Protein AF-0000000079854685 (afdb_homodimer)

pLDDT: mean 70.7, std 17.25, range [35.81, 96.31]

Radius of gyration: 20.14 Å; Cα contacts (8 Å, |Δi|>4): 368; chains: 2; bounding box: 46×57×44 Å

Structure (mmCIF, N/CA/C/O backbone):
data_AF-0000000079854685-model_v1
#
loop_
_entity.id
_entity.type
_entity.pdbx_description
1 polymer Permease
#
loop_
_atom_site.group_PDB
_atom_site.id
_atom_site.type_symbol
_atom_site.label_atom_id
_atom_site.label_alt_id
_atom_site.label_comp_id
_atom_site.label_asym_id
_atom_site.label_entity_id
_atom_site.label_seq_id
_atom_site.pdbx_PDB_ins_code
_atom_site.Cartn_x
_atom_site.Cartn_y
_atom_site.Cartn_z
_atom_site.occupancy
_atom_site.B_iso_or_equiv
_atom_site.auth_seq_id
_atom_site.auth_comp_id
_atom_site.auth_asym_id
_atom_site.auth_atom_id
_atom_site.pdbx_PDB_model_num
ATOM 1 N N . MET A 1 1 ? 21.734 -3.209 -13.961 1 38.78 1 MET A N 1
ATOM 2 C CA . MET A 1 1 ? 20.953 -2.279 -13.156 1 38.78 1 MET A CA 1
ATOM 3 C C . MET A 1 1 ? 20.266 -1.242 -14.031 1 38.78 1 MET A C 1
ATOM 5 O O . MET A 1 1 ? 20.875 -0.696 -14.953 1 38.78 1 MET A O 1
ATOM 9 N N . ASP A 1 2 ? 19 -1.202 -13.992 1 41.28 2 ASP A N 1
ATOM 10 C CA . ASP A 1 2 ? 18.234 -0.408 -14.953 1 41.28 2 ASP A CA 1
ATOM 11 C C . ASP A 1 2 ? 18.5 1.084 -14.758 1 41.28 2 ASP A C 1
ATOM 13 O O . ASP A 1 2 ? 18.875 1.516 -13.664 1 41.28 2 ASP A O 1
ATOM 17 N N . ILE A 1 3 ? 18.594 1.743 -15.82 1 43.62 3 ILE A N 1
ATOM 18 C CA . ILE A 1 3 ? 18.875 3.172 -15.93 1 43.62 3 ILE A CA 1
ATOM 19 C C . ILE A 1 3 ? 18.031 3.939 -14.914 1 43.62 3 ILE A C 1
ATOM 21 O O . ILE A 1 3 ? 18.5 4.906 -14.312 1 43.62 3 ILE A O 1
ATOM 25 N N . PHE A 1 4 ? 16.906 3.436 -14.727 1 43.56 4 PHE A N 1
ATOM 26 C CA . PHE A 1 4 ? 15.992 4.082 -13.789 1 43.56 4 PHE A CA 1
ATOM 27 C C . PHE A 1 4 ? 16.5 3.936 -12.359 1 43.56 4 PHE A C 1
ATOM 29 O O . PHE A 1 4 ? 16.469 4.895 -11.578 1 43.56 4 PHE A O 1
ATOM 36 N N . THR A 1 5 ? 16.953 2.793 -11.992 1 46.25 5 THR A N 1
ATOM 37 C CA . THR A 1 5 ? 17.547 2.553 -10.68 1 46.25 5 THR A CA 1
ATOM 38 C C . THR A 1 5 ? 18.812 3.383 -10.5 1 46.25 5 THR A C 1
ATOM 40 O O . THR A 1 5 ? 19.031 3.963 -9.438 1 46.25 5 THR A O 1
ATOM 43 N N . ILE A 1 6 ? 19.5 3.467 -11.477 1 47.91 6 ILE A N 1
ATOM 44 C CA . ILE A 1 6 ? 20.734 4.238 -11.438 1 47.91 6 ILE A CA 1
ATOM 45 C C . ILE A 1 6 ? 20.422 5.719 -11.242 1 47.91 6 ILE A C 1
ATOM 47 O O . ILE A 1 6 ? 21.078 6.41 -10.469 1 47.91 6 ILE A O 1
ATOM 51 N N . ALA A 1 7 ? 19.391 6.156 -11.922 1 49.25 7 ALA A N 1
ATOM 52 C CA . ALA A 1 7 ? 18.969 7.555 -11.82 1 49.25 7 ALA A CA 1
ATOM 53 C C . ALA A 1 7 ? 18.531 7.895 -10.398 1 49.25 7 ALA A C 1
ATOM 55 O O . ALA A 1 7 ? 18.875 8.953 -9.875 1 49.25 7 ALA A O 1
ATOM 56 N N . ILE A 1 8 ? 17.844 7.031 -9.812 1 50.78 8 ILE A N 1
ATOM 57 C CA . ILE A 1 8 ? 17.391 7.234 -8.445 1 50.78 8 ILE A CA 1
ATOM 58 C C . ILE A 1 8 ? 18.594 7.258 -7.5 1 50.78 8 ILE A C 1
ATOM 60 O O . ILE A 1 8 ? 18.672 8.094 -6.594 1 50.78 8 ILE A O 1
ATOM 64 N N . TRP A 1 9 ? 19.5 6.387 -7.781 1 53.41 9 TRP A N 1
ATOM 65 C CA . TRP A 1 9 ? 20.719 6.34 -6.973 1 53.41 9 TRP A CA 1
ATOM 66 C C . TRP A 1 9 ? 21.5 7.641 -7.098 1 53.41 9 TRP A C 1
ATOM 68 O O . TRP A 1 9 ? 21.969 8.188 -6.102 1 53.41 9 TRP A O 1
ATOM 78 N N . VAL A 1 10 ? 21.578 8.102 -8.281 1 55.72 10 VAL A N 1
ATOM 79 C CA . VAL A 1 10 ? 22.328 9.32 -8.547 1 55.72 10 VAL A CA 1
ATOM 80 C C . VAL A 1 10 ? 21.641 10.508 -7.887 1 55.72 10 VAL A C 1
ATOM 82 O O . VAL A 1 10 ? 22.297 11.344 -7.258 1 55.72 10 VAL A O 1
ATOM 85 N N . LEU A 1 11 ? 20.359 10.539 -8.055 1 54.47 11 LEU A N 1
ATOM 86 C CA . LEU A 1 11 ? 19.594 11.633 -7.465 1 54.47 11 LEU A CA 1
ATOM 87 C C . LEU A 1 11 ? 19.672 11.594 -5.941 1 54.47 11 LEU A C 1
ATOM 89 O O . LEU A 1 11 ? 19.859 12.633 -5.305 1 54.47 11 LEU A O 1
ATOM 93 N N . THR A 1 12 ? 19.578 10.43 -5.371 1 57.78 12 THR A N 1
ATOM 94 C CA . THR A 1 12 ? 19.641 10.258 -3.926 1 57.78 12 THR A CA 1
ATOM 95 C C . THR A 1 12 ? 21.031 10.633 -3.406 1 57.78 12 THR A C 1
ATOM 97 O O . THR A 1 12 ? 21.156 11.32 -2.395 1 57.78 12 THR A O 1
ATOM 100 N N . VAL A 1 13 ? 21.953 10.148 -4.137 1 60.25 13 VAL A N 1
ATOM 101 C CA . VAL A 1 13 ? 23.328 10.453 -3.76 1 60.25 13 VAL A CA 1
ATOM 102 C C . VAL A 1 13 ? 23.578 11.953 -3.906 1 60.25 13 VAL A C 1
ATOM 104 O O . VAL A 1 13 ? 24.219 12.562 -3.051 1 60.25 13 VAL A O 1
ATOM 107 N N . GLY A 1 14 ? 23.094 12.539 -4.984 1 59.25 14 GLY A N 1
ATOM 108 C CA . GLY A 1 14 ? 23.234 13.969 -5.188 1 59.25 1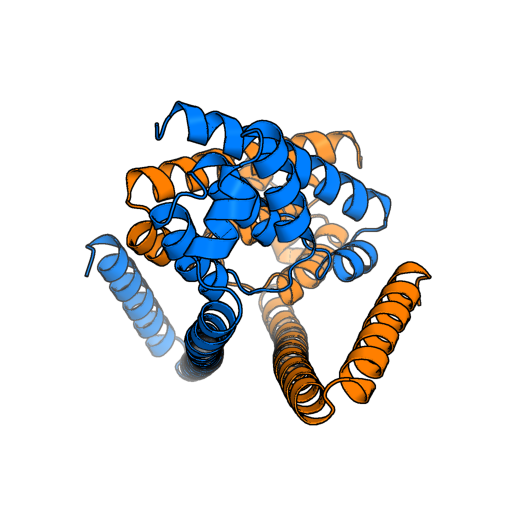4 GLY A CA 1
ATOM 109 C C . GLY A 1 14 ? 22.578 14.797 -4.09 1 59.25 14 GLY A C 1
ATOM 110 O O . GLY A 1 14 ? 23.188 15.742 -3.584 1 59.25 14 GLY A O 1
ATOM 111 N N . LEU A 1 15 ? 21.406 14.445 -3.779 1 60.12 15 LEU A N 1
ATOM 112 C CA . LEU A 1 15 ? 20.672 15.148 -2.729 1 60.12 15 LEU A CA 1
ATOM 113 C C . LEU A 1 15 ? 21.344 14.945 -1.374 1 60.12 15 LEU A C 1
ATOM 115 O O . LEU A 1 15 ? 21.375 15.859 -0.548 1 60.12 15 LEU A O 1
ATOM 119 N N . LEU A 1 16 ? 21.875 13.766 -1.206 1 61.97 16 LEU A N 1
ATOM 120 C CA . LEU A 1 16 ? 22.625 13.461 0.007 1 61.97 16 LEU A CA 1
ATOM 121 C C . LEU A 1 16 ? 23.859 14.336 0.105 1 61.97 16 LEU A C 1
ATOM 123 O O . LEU A 1 16 ? 24.188 14.852 1.179 1 61.97 16 LEU A O 1
ATOM 127 N N . ILE A 1 17 ? 24.531 14.422 -0.965 1 63.12 17 ILE A N 1
ATOM 128 C CA . ILE A 1 17 ? 25.734 15.25 -1 1 63.12 17 ILE A CA 1
ATOM 129 C C . ILE A 1 17 ? 25.359 16.703 -0.74 1 63.12 17 ILE A C 1
ATOM 131 O O . ILE A 1 17 ? 26.047 17.391 0.023 1 63.12 17 ILE A O 1
ATOM 135 N N . PHE A 1 18 ? 24.359 17.156 -1.413 1 60.25 18 PHE A N 1
ATOM 136 C CA . PHE A 1 18 ? 23.906 18.531 -1.23 1 60.25 18 PHE A CA 1
ATOM 137 C C . PHE A 1 18 ? 23.484 18.766 0.213 1 60.25 18 PHE A C 1
ATOM 139 O O . PHE A 1 18 ? 23.781 19.812 0.79 1 60.25 18 PHE A O 1
ATOM 146 N N . SER A 1 19 ? 22.797 17.844 0.741 1 61.84 19 SER A N 1
ATOM 147 C CA . SER A 1 19 ? 22.344 17.938 2.127 1 61.84 19 SER A CA 1
ATOM 148 C C . SER A 1 19 ? 23.531 17.891 3.092 1 61.84 19 SER A C 1
ATOM 150 O O . SER A 1 19 ? 23.531 18.594 4.102 1 61.84 19 SER A O 1
ATOM 152 N N . PHE A 1 20 ? 24.5 17.109 2.74 1 65.12 20 PHE A N 1
ATOM 153 C CA . PHE A 1 20 ? 25.703 16.984 3.549 1 65.12 20 PHE A CA 1
ATOM 154 C C . PHE A 1 20 ? 26.484 18.297 3.566 1 65.12 20 PHE A C 1
ATOM 156 O O . PHE A 1 20 ? 27.062 18.672 4.59 1 65.12 20 PHE A O 1
ATOM 163 N N . ILE A 1 21 ? 26.5 18.953 2.518 1 64.56 21 ILE A N 1
ATOM 164 C CA . ILE A 1 21 ? 27.219 20.219 2.41 1 64.56 21 ILE A CA 1
ATOM 165 C C . ILE A 1 21 ? 26.484 21.312 3.172 1 64.56 21 ILE A C 1
ATOM 167 O O . ILE A 1 21 ? 27.094 22.172 3.803 1 64.56 21 ILE A O 1
ATOM 171 N N . LYS A 1 22 ? 25.203 21.172 3.129 1 64.69 22 LYS A N 1
ATOM 172 C CA . LYS A 1 22 ? 24.438 22.219 3.795 1 64.69 22 LYS A CA 1
ATOM 173 C C . LYS A 1 22 ? 24.344 21.969 5.297 1 64.69 22 LYS A C 1
ATOM 175 O O . LYS A 1 22 ? 24.484 22.891 6.102 1 64.69 22 LYS A O 1
ATOM 180 N N . ASN A 1 23 ? 23.953 20.734 5.645 1 68.44 23 ASN A N 1
ATOM 181 C CA . ASN A 1 23 ? 23.828 20.375 7.051 1 68.44 23 ASN A CA 1
ATOM 182 C C . ASN A 1 23 ? 24.281 18.938 7.305 1 68.44 23 ASN A C 1
ATOM 184 O O . ASN A 1 23 ? 23.516 18 7.086 1 68.44 23 ASN A O 1
ATOM 188 N N . LYS A 1 24 ? 25.516 18.797 7.602 1 66.06 24 LYS A N 1
ATOM 189 C CA . LYS A 1 24 ? 26.156 17.484 7.801 1 66.06 24 LYS A CA 1
ATOM 190 C C . LYS A 1 24 ? 25.422 16.672 8.852 1 66.06 24 LYS A C 1
ATOM 192 O O . LYS A 1 24 ? 25.234 15.461 8.688 1 66.06 24 LYS A O 1
ATOM 197 N N . ARG A 1 25 ? 25.062 17.344 9.859 1 63.81 25 ARG A N 1
ATOM 198 C CA . ARG A 1 25 ? 24.406 16.641 10.961 1 63.81 25 ARG A CA 1
ATOM 199 C C . ARG A 1 25 ? 23.047 16.094 10.539 1 63.81 25 ARG A C 1
ATOM 201 O O . ARG A 1 25 ? 22.719 14.938 10.828 1 63.81 25 ARG A O 1
ATOM 208 N N . LYS A 1 26 ? 22.344 16.922 9.805 1 60.47 26 LYS A N 1
ATOM 209 C CA . LYS A 1 26 ? 21.016 16.5 9.336 1 60.47 26 LYS A CA 1
ATOM 210 C C . LYS A 1 26 ? 21.125 15.375 8.32 1 60.47 26 LYS A C 1
ATOM 212 O O . LYS A 1 26 ? 20.328 14.445 8.328 1 60.47 26 LYS A O 1
ATOM 217 N N . THR A 1 27 ? 22.109 15.414 7.598 1 61.28 27 THR A N 1
ATOM 218 C CA . THR A 1 27 ? 22.344 14.398 6.574 1 61.28 27 THR A CA 1
ATOM 219 C C . THR A 1 27 ? 22.75 13.07 7.211 1 61.28 27 THR A C 1
ATOM 221 O O . THR A 1 27 ? 22.281 12.008 6.789 1 61.28 27 THR A O 1
ATOM 224 N N . LYS A 1 28 ? 23.641 13.148 8.125 1 61.97 28 LYS A N 1
ATOM 225 C CA . LYS A 1 28 ? 24.047 11.938 8.836 1 61.97 28 LYS A CA 1
ATOM 226 C C . LYS A 1 28 ? 22.844 11.258 9.5 1 61.97 28 LYS A C 1
ATOM 228 O O . LYS A 1 28 ? 22.734 10.031 9.469 1 61.97 28 LYS A O 1
ATOM 233 N N . ASP A 1 29 ? 22.016 12.094 10.008 1 57.62 29 ASP A N 1
ATOM 234 C CA . ASP A 1 29 ? 20.812 11.57 10.648 1 57.62 29 ASP A CA 1
ATOM 235 C C . ASP A 1 29 ? 19.875 10.93 9.625 1 57.62 29 ASP A C 1
ATOM 237 O O . ASP A 1 29 ? 19.297 9.875 9.883 1 57.62 29 ASP A O 1
ATOM 241 N N . ALA A 1 30 ? 19.844 11.602 8.484 1 54.47 30 ALA A N 1
ATOM 242 C CA . ALA A 1 30 ? 19.031 11.07 7.395 1 54.47 30 ALA A CA 1
ATOM 243 C C . ALA A 1 30 ? 19.609 9.758 6.879 1 54.47 30 ALA A C 1
ATOM 245 O O . ALA A 1 30 ? 18.859 8.82 6.586 1 54.47 30 ALA A O 1
ATOM 246 N N . LEU A 1 31 ? 20.812 9.68 6.797 1 59.25 31 LEU A N 1
ATOM 247 C CA . LEU A 1 31 ? 21.484 8.469 6.344 1 59.25 31 LEU A CA 1
ATOM 248 C C . LEU A 1 31 ? 21.297 7.34 7.348 1 59.25 31 LEU A C 1
ATOM 250 O O . LEU A 1 31 ? 21.094 6.188 6.961 1 59.25 31 LEU A O 1
ATOM 254 N N . LYS A 1 32 ? 21.469 7.727 8.492 1 55 32 LYS A N 1
ATOM 255 C CA . LYS A 1 32 ? 21.25 6.742 9.547 1 55 32 LYS A CA 1
ATOM 256 C C . LYS A 1 32 ? 19.812 6.211 9.516 1 55 32 LYS A C 1
ATOM 258 O O . LYS A 1 32 ? 19.594 5.008 9.664 1 55 32 LYS A O 1
ATOM 263 N N . ARG A 1 33 ? 18.969 7.164 9.242 1 49.81 33 ARG A N 1
ATOM 264 C CA . ARG A 1 33 ? 17.562 6.762 9.141 1 49.81 33 ARG A CA 1
ATOM 265 C C . ARG A 1 33 ? 17.328 5.879 7.922 1 49.81 33 ARG A C 1
ATOM 267 O O . ARG A 1 33 ? 16.625 4.879 8 1 49.81 33 ARG A O 1
ATOM 274 N N . ALA A 1 34 ? 17.938 6.297 6.875 1 53.41 34 ALA A N 1
ATOM 275 C CA . ALA A 1 34 ? 17.844 5.52 5.641 1 53.41 34 ALA A CA 1
ATOM 276 C C . ALA A 1 34 ? 18.453 4.137 5.816 1 53.41 34 ALA A C 1
ATOM 278 O O . ALA A 1 34 ? 17.922 3.141 5.328 1 53.41 34 ALA A O 1
ATOM 279 N N . PHE A 1 35 ? 19.5 4.137 6.449 1 53.25 35 PHE A N 1
ATOM 280 C CA . PHE A 1 35 ? 20.188 2.873 6.719 1 53.25 35 PHE A CA 1
ATOM 281 C C . PHE A 1 35 ? 19.328 1.981 7.609 1 53.25 35 PHE A C 1
ATOM 283 O O . PHE A 1 35 ? 19.203 0.78 7.359 1 53.25 35 PHE A O 1
ATOM 290 N N . PHE A 1 36 ? 18.781 2.613 8.57 1 49.62 36 PHE A N 1
ATOM 291 C CA . PHE A 1 36 ? 17.938 1.864 9.492 1 49.62 36 PHE A CA 1
ATOM 292 C C . PHE A 1 36 ? 16.688 1.357 8.789 1 49.62 36 PHE A C 1
ATOM 294 O O . PHE A 1 36 ? 16.297 0.202 8.961 1 49.62 36 PHE A O 1
ATOM 301 N N . MET A 1 37 ? 16.172 2.18 7.977 1 47.34 37 MET A N 1
ATOM 302 C CA . MET A 1 37 ? 15.031 1.757 7.176 1 47.34 37 MET A CA 1
ATOM 303 C C . MET A 1 37 ? 15.43 0.668 6.188 1 47.34 37 MET A C 1
ATOM 305 O O . MET A 1 37 ? 14.688 -0.296 5.984 1 47.34 37 MET A O 1
ATOM 309 N N . GLY A 1 38 ? 16.484 0.891 5.59 1 49.34 38 GLY A N 1
ATOM 310 C CA . GLY A 1 38 ? 17.016 -0.091 4.652 1 49.34 38 GLY A CA 1
ATOM 311 C C . GLY A 1 38 ? 17.297 -1.437 5.293 1 49.34 38 GLY A C 1
ATOM 312 O O . GLY A 1 38 ? 16.953 -2.48 4.734 1 49.34 38 GLY A O 1
ATOM 313 N N . ARG A 1 39 ? 17.984 -1.255 6.367 1 49.06 39 ARG A N 1
ATOM 314 C CA . ARG A 1 39 ? 18.297 -2.479 7.098 1 49.06 39 ARG A CA 1
ATOM 315 C C . ARG A 1 39 ? 17.031 -3.225 7.488 1 49.06 39 ARG A C 1
ATOM 317 O O . ARG A 1 39 ? 16.969 -4.453 7.387 1 49.06 39 ARG A O 1
ATOM 324 N N . GLY A 1 40 ? 16.109 -2.439 7.949 1 44.94 40 GLY A N 1
ATOM 325 C CA . GLY A 1 40 ? 14.828 -3.035 8.258 1 44.94 40 GLY A CA 1
ATOM 326 C C . GLY A 1 40 ? 14.164 -3.686 7.062 1 44.94 40 GLY A C 1
ATOM 327 O O . GLY A 1 40 ? 13.656 -4.805 7.16 1 44.94 40 GLY A O 1
ATOM 328 N N . MET A 1 41 ? 14.344 -3.037 6.02 1 46.06 41 MET A N 1
ATOM 329 C CA . MET A 1 41 ? 13.797 -3.574 4.773 1 46.06 41 MET A CA 1
ATOM 330 C C . MET A 1 41 ? 14.57 -4.812 4.332 1 46.06 41 MET A C 1
ATOM 332 O O . MET A 1 41 ? 13.977 -5.797 3.891 1 46.06 41 MET A O 1
ATOM 336 N N . ALA A 1 42 ? 15.836 -4.648 4.422 1 49.91 42 ALA A N 1
ATOM 337 C CA . ALA A 1 42 ? 16.688 -5.781 4.055 1 49.91 42 ALA A CA 1
ATOM 338 C C . ALA A 1 42 ? 16.359 -7.004 4.91 1 49.91 42 ALA A C 1
ATOM 340 O O . ALA A 1 42 ? 16.266 -8.117 4.398 1 49.91 42 ALA A O 1
ATOM 341 N N . LEU A 1 43 ? 16.344 -6.68 6.145 1 47.09 43 LEU A N 1
ATOM 342 C CA . LEU A 1 43 ? 16.031 -7.773 7.055 1 47.09 43 LEU A CA 1
ATOM 343 C C . LEU A 1 43 ? 14.648 -8.352 6.75 1 47.09 43 LEU A C 1
ATOM 345 O O . LEU A 1 43 ? 14.453 -9.562 6.805 1 47.09 43 LEU A O 1
ATOM 349 N N . SER A 1 44 ? 13.844 -7.438 6.414 1 44.16 44 SER A N 1
ATOM 350 C CA . SER A 1 44 ? 12.508 -7.867 6.039 1 44.16 44 SER A CA 1
ATOM 351 C C . SER A 1 44 ? 12.531 -8.703 4.762 1 44.16 44 SER A C 1
ATOM 353 O O . SER A 1 44 ? 11.844 -9.719 4.664 1 44.16 44 SER A O 1
ATOM 355 N N . ILE A 1 45 ? 13.297 -8.25 3.816 1 47.44 45 ILE A N 1
ATOM 356 C CA . ILE A 1 45 ? 13.43 -8.977 2.557 1 47.44 45 ILE A CA 1
ATOM 357 C C . ILE A 1 45 ? 14.008 -10.367 2.818 1 47.44 45 ILE A C 1
ATOM 359 O O . ILE A 1 45 ? 13.516 -11.359 2.277 1 47.44 45 ILE A O 1
ATOM 363 N N . PHE A 1 46 ? 15.008 -10.305 3.621 1 49.88 46 PHE A N 1
ATOM 364 C CA . PHE A 1 46 ? 15.617 -11.578 3.984 1 49.88 46 PHE A CA 1
ATOM 365 C C . PHE A 1 46 ? 14.594 -12.5 4.652 1 49.88 46 PHE A C 1
ATOM 367 O O . PHE A 1 46 ? 14.539 -13.688 4.348 1 49.88 46 PHE A O 1
ATOM 374 N N . ALA A 1 47 ? 13.938 -11.969 5.527 1 46.38 47 ALA A N 1
ATOM 375 C CA . ALA A 1 47 ? 12.898 -12.727 6.219 1 46.38 47 ALA A CA 1
ATOM 376 C C . ALA A 1 47 ? 11.852 -13.242 5.238 1 46.38 47 ALA A C 1
ATOM 378 O O . ALA A 1 47 ? 11.391 -14.375 5.352 1 46.38 47 ALA A O 1
ATOM 379 N N . VAL A 1 48 ? 11.578 -12.414 4.293 1 45.12 48 VAL A N 1
ATOM 380 C CA . VAL A 1 48 ? 10.586 -12.766 3.281 1 45.12 48 VAL A CA 1
ATOM 381 C C . VAL A 1 48 ? 11.086 -13.938 2.447 1 45.12 48 VAL A C 1
ATOM 383 O O . VAL A 1 48 ? 10.344 -14.891 2.184 1 45.12 48 VAL A O 1
ATOM 386 N N . ILE A 1 49 ? 12.289 -13.758 2.1 1 50.59 49 ILE A N 1
ATOM 387 C CA . ILE A 1 49 ? 12.875 -14.828 1.301 1 50.59 49 ILE A CA 1
ATOM 388 C C . ILE A 1 49 ? 12.828 -16.141 2.08 1 50.59 49 ILE A C 1
ATOM 390 O O . ILE A 1 49 ? 12.5 -17.188 1.523 1 50.59 49 ILE A O 1
ATOM 394 N N . PHE A 1 50 ? 13.117 -15.984 3.279 1 52.12 50 PHE A N 1
ATOM 395 C CA . PHE A 1 50 ? 13.109 -17.156 4.137 1 52.12 50 PHE A CA 1
ATOM 396 C C . PHE A 1 50 ? 11.688 -17.672 4.328 1 52.12 50 PHE A C 1
ATOM 398 O O . PHE A 1 50 ? 11.453 -18.891 4.281 1 52.12 50 PHE A O 1
ATOM 405 N N . ALA A 1 51 ? 10.859 -16.859 4.598 1 49.12 51 ALA A N 1
ATOM 406 C CA . ALA A 1 51 ? 9.461 -17.219 4.773 1 49.12 51 ALA A CA 1
ATOM 407 C C . ALA A 1 51 ? 8.898 -17.891 3.516 1 49.12 51 ALA A C 1
ATOM 409 O O . ALA A 1 51 ? 8.219 -18.906 3.598 1 49.12 51 ALA A O 1
ATOM 410 N N . ILE A 1 52 ? 9.18 -17.25 2.428 1 49.47 52 ILE A N 1
ATOM 411 C CA . ILE A 1 52 ? 8.758 -17.828 1.156 1 49.47 52 ILE A CA 1
ATOM 412 C C . ILE A 1 52 ? 9.297 -19.25 1.037 1 49.47 52 ILE A C 1
ATOM 414 O O . ILE A 1 52 ? 8.602 -20.156 0.567 1 49.47 52 ILE A O 1
ATOM 418 N N . GLY A 1 53 ? 10.469 -19.234 1.426 1 47.06 53 GLY A N 1
ATOM 419 C CA . GLY A 1 53 ? 11.07 -20.562 1.423 1 47.06 53 GLY A CA 1
ATOM 420 C C . GLY A 1 53 ? 10.289 -21.578 2.236 1 47.06 53 GLY A C 1
ATOM 421 O O . GLY A 1 53 ? 10.062 -22.703 1.784 1 47.06 53 GLY A O 1
ATOM 422 N N . ILE A 1 54 ? 9.844 -21.203 3.332 1 51.5 54 ILE A N 1
ATOM 423 C CA . ILE A 1 54 ? 9.109 -22.078 4.238 1 51.5 54 ILE A CA 1
ATOM 424 C C . ILE A 1 54 ? 7.723 -22.359 3.662 1 51.5 54 ILE A C 1
ATOM 426 O O . ILE A 1 54 ? 7.254 -23.5 3.689 1 51.5 54 ILE A O 1
ATOM 430 N N . ILE A 1 55 ? 7.059 -21.344 3.299 1 48.94 55 ILE A N 1
ATOM 431 C CA . ILE A 1 55 ? 5.727 -21.516 2.729 1 48.94 55 ILE A CA 1
ATOM 432 C C . ILE A 1 55 ? 5.789 -22.453 1.534 1 48.94 55 ILE A C 1
ATOM 434 O O . ILE A 1 55 ? 4.965 -23.375 1.412 1 48.94 55 ILE A O 1
ATOM 438 N N . LEU A 1 56 ? 6.73 -22.094 0.728 1 48.75 56 LEU A N 1
ATOM 439 C CA . LEU A 1 56 ? 6.891 -22.938 -0.454 1 48.75 56 LEU A CA 1
ATOM 440 C C . LEU A 1 56 ? 7.223 -24.375 -0.06 1 48.75 56 LEU A C 1
ATOM 442 O O . LEU A 1 56 ? 6.902 -25.312 -0.791 1 48.75 56 LEU A O 1
ATOM 446 N N . ALA A 1 57 ? 7.859 -24.422 1.052 1 49.25 57 ALA A N 1
ATOM 447 C CA . ALA A 1 57 ? 8.172 -25.75 1.555 1 49.25 57 ALA A CA 1
ATOM 448 C C . ALA A 1 57 ? 6.902 -26.469 2.014 1 49.25 57 ALA A C 1
ATOM 450 O O . ALA A 1 57 ? 6.793 -27.688 1.875 1 49.25 57 ALA A O 1
ATOM 451 N N . VAL A 1 58 ? 6.035 -25.797 2.627 1 52.06 58 VAL A N 1
ATOM 452 C CA . VAL A 1 58 ? 4.816 -26.391 3.156 1 52.06 58 VAL A CA 1
ATOM 453 C C . VAL A 1 58 ? 3.76 -26.484 2.055 1 52.06 58 VAL A C 1
ATOM 455 O O . VAL A 1 58 ? 3.014 -27.453 1.975 1 52.06 58 VAL A O 1
ATOM 458 N N . LEU A 1 59 ? 3.537 -25.453 1.27 1 50.78 59 LEU A N 1
ATOM 459 C CA . LEU A 1 59 ? 2.584 -25.406 0.166 1 50.78 59 LEU A CA 1
ATOM 460 C C . LEU A 1 59 ? 3.287 -25.078 -1.146 1 50.78 59 LEU A C 1
ATOM 462 O O . LEU A 1 59 ? 3.4 -23.906 -1.518 1 50.78 59 LEU A O 1
ATOM 466 N N . PRO A 1 60 ? 3.811 -26.141 -1.754 1 52.09 60 PRO A N 1
ATOM 467 C CA . PRO A 1 60 ? 4.484 -25.938 -3.039 1 52.09 60 PRO A CA 1
ATOM 468 C C . PRO A 1 60 ? 3.625 -25.172 -4.043 1 52.09 60 PRO A C 1
ATOM 470 O O . PRO A 1 60 ? 2.396 -25.297 -4.035 1 52.09 60 PRO A O 1
ATOM 473 N N . PRO A 1 61 ? 4.18 -24.156 -4.656 1 56.81 61 PRO A N 1
ATOM 474 C CA . PRO A 1 61 ? 3.473 -23.344 -5.656 1 56.81 61 PRO A CA 1
ATOM 475 C C . PRO A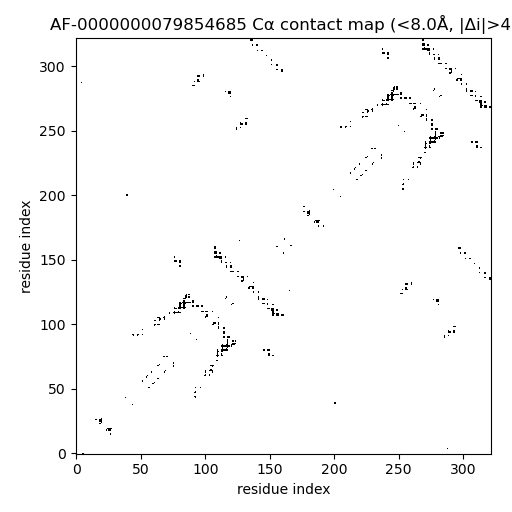 1 61 ? 2.566 -24.188 -6.555 1 56.81 61 PRO A C 1
ATOM 477 O O . PRO A 1 61 ? 1.494 -23.719 -6.957 1 56.81 61 PRO A O 1
ATOM 480 N N . ASP A 1 62 ? 2.99 -25.297 -6.715 1 58.56 62 ASP A N 1
ATOM 481 C CA . ASP A 1 62 ? 2.229 -26.172 -7.59 1 58.56 62 ASP A CA 1
ATOM 482 C C . ASP A 1 62 ? 0.863 -26.5 -6.984 1 58.56 62 ASP A C 1
ATOM 484 O O . ASP A 1 62 ? -0.139 -26.562 -7.703 1 58.56 62 ASP A O 1
ATOM 488 N N . LYS A 1 63 ? 0.908 -26.594 -5.695 1 62.09 63 LYS A N 1
ATOM 489 C CA . LYS A 1 63 ? -0.363 -26.922 -5.055 1 62.09 63 LYS A CA 1
ATOM 490 C C . LYS A 1 63 ? -1.285 -25.719 -5 1 62.09 63 LYS A C 1
ATOM 492 O O . LYS A 1 63 ? -2.498 -25.844 -5.184 1 62.09 63 LYS A O 1
ATOM 497 N N . ILE A 1 64 ? -0.772 -24.641 -4.785 1 63.38 64 ILE A N 1
ATOM 498 C CA . ILE A 1 64 ? -1.548 -23.406 -4.754 1 63.38 64 ILE A CA 1
ATOM 499 C C . ILE A 1 64 ? -2.141 -23.125 -6.133 1 63.38 64 ILE A C 1
ATOM 501 O O . ILE A 1 64 ? -3.326 -22.812 -6.258 1 63.38 64 ILE A O 1
ATOM 505 N N . SER A 1 65 ? -1.29 -23.344 -7.098 1 64.69 65 SER A N 1
ATOM 506 C CA . SER A 1 65 ? -1.728 -23.172 -8.477 1 64.69 65 SER A CA 1
ATOM 507 C C . SER A 1 65 ? -2.852 -24.125 -8.836 1 64.69 65 SER A C 1
ATOM 509 O O . SER A 1 65 ? -3.771 -23.781 -9.57 1 64.69 65 SER A O 1
ATOM 511 N N . GLU A 1 66 ? -2.666 -25.234 -8.258 1 65.69 66 GLU A N 1
ATOM 512 C CA . GLU A 1 66 ? -3.684 -26.234 -8.539 1 65.69 66 GLU A CA 1
ATOM 513 C C . GLU A 1 66 ? -5.031 -25.828 -7.941 1 65.69 66 GLU A C 1
ATOM 515 O O . GLU A 1 66 ? -6.074 -26 -8.578 1 65.69 66 GLU A O 1
ATOM 520 N N . ILE A 1 67 ? -4.93 -25.328 -6.863 1 64.69 67 ILE A N 1
ATOM 521 C CA . ILE A 1 67 ? -6.156 -24.953 -6.172 1 64.69 67 ILE A CA 1
ATOM 522 C C . ILE A 1 67 ? -6.793 -23.75 -6.875 1 64.69 67 ILE A C 1
ATOM 524 O O . ILE A 1 67 ? -8.008 -23.734 -7.109 1 64.69 67 ILE A O 1
ATOM 528 N N . ILE A 1 68 ? -5.953 -22.844 -7.215 1 65.44 68 ILE A N 1
ATOM 529 C CA . ILE A 1 68 ? -6.441 -21.625 -7.844 1 65.44 68 ILE A CA 1
ATOM 530 C C . ILE A 1 68 ? -6.762 -21.891 -9.312 1 65.44 68 ILE A C 1
ATOM 532 O O . ILE A 1 68 ? -7.75 -21.375 -9.836 1 65.44 68 ILE A O 1
ATOM 536 N N . GLY A 1 69 ? -5.832 -22.656 -9.859 1 62 69 GLY A N 1
ATOM 537 C CA . GLY A 1 69 ? -5.98 -22.984 -11.266 1 62 69 GLY A CA 1
ATOM 538 C C . GLY A 1 69 ? -7.266 -23.734 -11.562 1 62 69 GLY A C 1
ATOM 539 O O . GLY A 1 69 ? -7.773 -23.688 -12.688 1 62 69 GLY A O 1
ATOM 540 N N . LYS A 1 70 ? -7.766 -24.375 -10.617 1 68.5 70 LYS A N 1
ATOM 541 C CA . LYS A 1 70 ? -8.961 -25.188 -10.828 1 68.5 70 LYS A CA 1
ATOM 542 C C . LYS A 1 70 ? -10.227 -24.344 -10.68 1 68.5 70 LYS A C 1
ATOM 544 O O . LYS A 1 70 ? -11.32 -24.797 -11.031 1 68.5 70 LYS A O 1
ATOM 549 N N . GLN A 1 71 ? -10.023 -23.188 -10.359 1 74.62 71 GLN A N 1
ATOM 550 C CA . GLN A 1 71 ? -11.195 -22.344 -10.117 1 74.62 71 GLN A CA 1
ATOM 551 C C . GLN A 1 71 ? -11.453 -21.406 -11.289 1 74.62 71 GLN A C 1
ATOM 553 O O . GLN A 1 71 ? -10.586 -21.234 -12.148 1 74.62 71 GLN A O 1
ATOM 558 N N . ASN A 1 72 ? -12.68 -21.016 -11.328 1 85.25 72 ASN A N 1
ATOM 559 C CA . ASN A 1 72 ? -13.016 -19.969 -12.281 1 85.25 72 ASN A CA 1
ATOM 560 C C . ASN A 1 72 ? -12.18 -18.703 -12.055 1 85.25 72 ASN A C 1
ATOM 562 O O . ASN A 1 72 ? -11.891 -18.344 -10.906 1 85.25 72 ASN A O 1
ATOM 566 N N . LEU A 1 73 ? -11.688 -18.203 -13.086 1 85.44 73 LEU A N 1
ATOM 567 C CA . LEU A 1 73 ? -10.789 -17.047 -13.062 1 85.44 73 LEU A CA 1
ATOM 568 C C . LEU A 1 73 ? -11.367 -15.938 -12.195 1 85.44 73 LEU A C 1
ATOM 570 O O . LEU A 1 73 ? -10.633 -15.297 -11.43 1 85.44 73 LEU A O 1
ATOM 574 N N . PHE A 1 74 ? -12.641 -15.805 -12.312 1 88.69 74 PHE A N 1
ATOM 575 C CA . PHE A 1 74 ? -13.289 -14.734 -11.562 1 88.69 74 PHE A CA 1
ATOM 576 C C . PHE A 1 74 ? -13.289 -15.055 -10.07 1 88.69 74 PHE A C 1
ATOM 578 O O . PHE A 1 74 ? -13.023 -14.18 -9.242 1 88.69 74 PHE A O 1
ATOM 585 N N . VAL A 1 75 ? -13.555 -16.25 -9.773 1 89.31 75 VAL A N 1
ATOM 586 C CA . VAL A 1 75 ? -13.57 -16.688 -8.375 1 89.31 75 VAL A CA 1
ATOM 587 C C . VAL A 1 75 ? -12.156 -16.609 -7.797 1 89.31 75 VAL A C 1
ATOM 589 O O . VAL A 1 75 ? -11.969 -16.141 -6.672 1 89.31 75 VAL A O 1
ATOM 592 N N . ALA A 1 76 ? -11.219 -17.047 -8.578 1 87.62 76 ALA A N 1
ATOM 593 C CA . ALA A 1 76 ? -9.82 -17 -8.148 1 87.62 76 ALA A CA 1
ATOM 594 C C . ALA A 1 76 ? -9.367 -15.57 -7.895 1 87.62 76 ALA A C 1
ATOM 596 O O . ALA A 1 76 ? -8.633 -15.305 -6.941 1 87.62 76 ALA A O 1
ATOM 597 N N . THR A 1 77 ? -9.859 -14.656 -8.734 1 92.62 77 THR A N 1
ATOM 598 C CA . THR A 1 77 ? -9.484 -13.25 -8.625 1 92.62 77 THR A CA 1
ATOM 599 C C . THR A 1 77 ? -10.07 -12.633 -7.359 1 92.62 77 THR A C 1
ATOM 601 O O . THR A 1 77 ? -9.367 -11.953 -6.609 1 92.62 77 THR A O 1
ATOM 604 N N . ILE A 1 78 ? -11.289 -12.961 -7.109 1 92 78 ILE A N 1
ATOM 605 C CA . ILE A 1 78 ? -11.953 -12.422 -5.93 1 92 78 ILE A CA 1
ATOM 606 C C . ILE A 1 78 ? -11.336 -13.008 -4.668 1 92 78 ILE A C 1
ATOM 608 O O . ILE A 1 78 ? -11.094 -12.289 -3.693 1 92 78 ILE A O 1
ATOM 612 N N . ALA A 1 79 ? -11.094 -14.242 -4.68 1 88.38 79 ALA A N 1
ATOM 613 C CA . ALA A 1 79 ? -10.453 -14.898 -3.537 1 88.38 79 ALA A CA 1
ATOM 614 C C . ALA A 1 79 ? -9.07 -14.312 -3.27 1 88.38 79 ALA A C 1
ATOM 616 O O . ALA A 1 79 ? -8.727 -14.031 -2.119 1 88.38 79 ALA A O 1
ATOM 617 N N . ALA A 1 80 ? -8.297 -14.133 -4.305 1 88.81 80 ALA A N 1
ATOM 618 C CA . ALA A 1 80 ? -6.961 -13.562 -4.18 1 88.81 80 ALA A CA 1
ATOM 619 C C . ALA A 1 80 ? -7.023 -12.156 -3.592 1 88.81 80 ALA A C 1
ATOM 621 O O . ALA A 1 80 ? -6.199 -11.789 -2.752 1 88.81 80 ALA A O 1
ATOM 622 N N . ALA A 1 81 ? -8.062 -11.445 -4.066 1 91.94 81 ALA A N 1
ATOM 623 C CA . ALA A 1 81 ? -8.25 -10.086 -3.566 1 91.94 81 ALA A CA 1
ATOM 624 C C . ALA A 1 81 ? -8.555 -10.086 -2.072 1 91.94 81 ALA A C 1
ATOM 626 O O . ALA A 1 81 ? -8 -9.273 -1.319 1 91.94 81 ALA A O 1
ATOM 627 N N . VAL A 1 82 ? -9.398 -10.938 -1.642 1 88 82 VAL A N 1
ATOM 628 C CA . VAL A 1 82 ? -9.766 -11.039 -0.234 1 88 82 VAL A CA 1
ATOM 629 C C . VAL A 1 82 ? -8.547 -11.445 0.592 1 88 82 VAL A C 1
ATOM 631 O O . VAL A 1 82 ? -8.289 -10.875 1.651 1 88 82 VAL A O 1
ATOM 634 N N . PHE A 1 83 ? -7.805 -12.328 0.066 1 83.06 83 PHE A N 1
ATOM 635 C CA . PHE A 1 83 ? -6.605 -12.773 0.762 1 83.06 83 PHE A CA 1
ATOM 636 C C . PHE A 1 83 ? -5.582 -11.648 0.862 1 83.06 83 PHE A C 1
ATOM 638 O O . PHE A 1 83 ? -4.926 -11.492 1.893 1 83.06 83 PHE A O 1
ATOM 645 N N . GLY A 1 84 ? -5.422 -10.891 -0.21 1 84.94 84 GLY A N 1
ATOM 646 C CA . GLY A 1 84 ? -4.512 -9.758 -0.19 1 84.94 84 GLY A CA 1
ATOM 647 C C . GLY A 1 84 ? -4.875 -8.719 0.855 1 84.94 84 GLY A C 1
ATOM 648 O O . GLY A 1 84 ? -3.992 -8.125 1.479 1 84.94 84 GLY A O 1
ATOM 649 N N . THR A 1 85 ? -6.168 -8.602 1.086 1 84.06 85 THR A N 1
ATOM 650 C CA . THR A 1 85 ? -6.672 -7.598 2.018 1 84.06 85 THR A CA 1
ATOM 651 C C . THR A 1 85 ? -6.359 -7.996 3.459 1 84.06 85 THR A C 1
ATOM 653 O O . THR A 1 85 ? -6.074 -7.137 4.297 1 84.06 85 THR A O 1
ATOM 656 N N . ILE A 1 86 ? -6.336 -9.227 3.664 1 75.19 86 ILE A N 1
ATOM 657 C CA . ILE A 1 86 ? -6.234 -9.688 5.043 1 75.19 86 ILE A CA 1
ATOM 658 C C . ILE A 1 86 ? -4.785 -10.039 5.363 1 75.19 86 ILE A C 1
ATOM 660 O O . ILE A 1 86 ? -4.402 -10.125 6.535 1 75.19 86 ILE A O 1
ATOM 664 N N . THR A 1 87 ? -4.051 -10.305 4.348 1 66.38 87 THR A N 1
ATOM 665 C CA . THR A 1 87 ? -2.666 -10.719 4.547 1 66.38 87 THR A CA 1
ATOM 666 C C . THR A 1 87 ? -1.794 -9.539 4.945 1 66.38 87 THR A C 1
ATOM 668 O O . THR A 1 87 ? -1.974 -8.43 4.438 1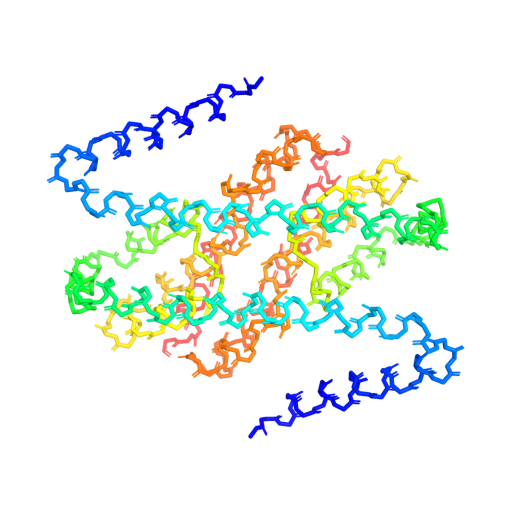 66.38 87 THR A O 1
ATOM 671 N N . LEU A 1 88 ? -0.997 -9.773 5.922 1 58.09 88 LEU A N 1
ATOM 672 C CA . LEU A 1 88 ? -0.095 -8.734 6.406 1 58.09 88 LEU A CA 1
ATOM 673 C C . LEU A 1 88 ? 1.334 -8.992 5.938 1 58.09 88 LEU A C 1
ATOM 675 O O . LEU A 1 88 ? 2.248 -9.109 6.758 1 58.09 88 LEU A O 1
ATOM 679 N N . ILE A 1 89 ? 1.449 -9.258 4.695 1 60.41 89 ILE A N 1
ATOM 680 C CA . ILE A 1 89 ? 2.752 -9.5 4.086 1 60.41 89 ILE A CA 1
ATOM 681 C C . ILE A 1 89 ? 3.273 -8.211 3.453 1 60.41 89 ILE A C 1
ATOM 683 O O . ILE A 1 89 ? 2.545 -7.527 2.73 1 60.41 89 ILE A O 1
ATOM 687 N N . PRO A 1 90 ? 4.438 -7.879 3.77 1 62.5 90 PRO A N 1
ATOM 688 C CA . PRO A 1 90 ? 5 -6.695 3.119 1 62.5 90 PRO A CA 1
ATOM 689 C C . PRO A 1 90 ? 5.137 -6.859 1.607 1 62.5 90 PRO A C 1
ATOM 691 O O . PRO A 1 90 ? 5.398 -7.965 1.125 1 62.5 90 PRO A O 1
ATOM 694 N N . ALA A 1 91 ? 4.91 -5.746 0.978 1 70.38 91 ALA A N 1
ATOM 695 C CA . ALA A 1 91 ? 4.898 -5.762 -0.482 1 70.38 91 ALA A CA 1
ATOM 696 C C . ALA A 1 91 ? 6.207 -6.324 -1.037 1 70.38 91 ALA A C 1
ATOM 698 O O . ALA A 1 91 ? 6.203 -7.051 -2.033 1 70.38 91 ALA A O 1
ATOM 699 N N . PHE A 1 92 ? 7.215 -6.09 -0.379 1 63.19 92 PHE A N 1
ATOM 700 C CA . PHE A 1 92 ? 8.531 -6.504 -0.849 1 63.19 92 PHE A CA 1
ATOM 701 C C . PHE A 1 92 ? 8.664 -8.023 -0.828 1 63.19 92 PHE A C 1
ATOM 703 O O . PHE A 1 92 ? 9.453 -8.594 -1.583 1 63.19 92 PHE A O 1
ATOM 710 N N . ILE A 1 93 ? 7.91 -8.578 0.024 1 63.56 93 ILE A N 1
ATOM 711 C CA . ILE A 1 93 ? 7.891 -10.039 0.1 1 63.56 93 ILE A CA 1
ATOM 712 C C . ILE A 1 93 ? 6.812 -10.586 -0.829 1 63.56 93 ILE A C 1
ATOM 714 O O . ILE A 1 93 ? 7.016 -11.609 -1.486 1 63.56 93 ILE A O 1
ATOM 718 N N . ALA A 1 94 ? 5.746 -9.977 -0.91 1 77.69 94 ALA A N 1
ATOM 719 C CA . ALA A 1 94 ? 4.578 -10.438 -1.656 1 77.69 94 ALA A CA 1
ATOM 720 C C . ALA A 1 94 ? 4.867 -10.484 -3.152 1 77.69 94 ALA A C 1
ATOM 722 O O . ALA A 1 94 ? 4.43 -11.406 -3.846 1 77.69 94 ALA A O 1
ATOM 723 N N . PHE A 1 95 ? 5.664 -9.609 -3.658 1 80.44 95 PHE A N 1
ATOM 724 C CA . PHE A 1 95 ? 5.879 -9.523 -5.098 1 80.44 95 PHE A CA 1
ATOM 725 C C . PHE A 1 95 ? 6.637 -10.75 -5.605 1 80.44 95 PHE A C 1
ATOM 727 O O . PHE A 1 95 ? 6.207 -11.391 -6.566 1 80.44 95 PHE A O 1
ATOM 734 N N . PRO A 1 96 ? 7.719 -11.078 -4.926 1 73.5 96 PRO A N 1
ATOM 735 C CA . PRO A 1 96 ? 8.391 -12.297 -5.383 1 73.5 96 PRO A CA 1
ATOM 736 C C . PRO A 1 96 ? 7.551 -13.555 -5.168 1 73.5 96 PRO A C 1
ATOM 738 O O . PRO A 1 96 ? 7.566 -14.461 -6 1 73.5 96 PRO A O 1
ATOM 741 N N . LEU A 1 97 ? 6.91 -13.617 -4.125 1 74 97 LEU A N 1
ATOM 742 C CA . LEU A 1 97 ? 6.043 -14.75 -3.834 1 74 97 LEU A CA 1
ATOM 743 C C . LEU A 1 97 ? 4.984 -14.914 -4.918 1 74 97 LEU A C 1
ATOM 745 O O . LEU A 1 97 ? 4.801 -16.016 -5.449 1 74 97 LEU A O 1
ATOM 749 N N . ILE A 1 98 ? 4.355 -13.898 -5.254 1 83.38 98 ILE A N 1
ATOM 750 C CA . ILE A 1 98 ? 3.281 -13.945 -6.242 1 83.38 98 ILE A CA 1
ATOM 751 C C . ILE A 1 98 ? 3.873 -14.109 -7.641 1 83.38 98 ILE A C 1
ATOM 753 O O . ILE A 1 98 ? 3.27 -14.758 -8.5 1 83.38 98 ILE A O 1
ATOM 757 N N . GLY A 1 99 ? 5.07 -13.547 -7.812 1 81.69 99 GLY A N 1
ATOM 758 C CA . GLY A 1 99 ? 5.762 -13.797 -9.062 1 81.69 99 GLY A CA 1
ATOM 759 C C . GLY A 1 99 ? 5.98 -15.273 -9.344 1 81.69 99 GLY A C 1
ATOM 760 O O . GLY A 1 99 ? 5.773 -15.734 -10.469 1 81.69 99 GLY A O 1
ATOM 761 N N . THR A 1 100 ? 6.398 -15.891 -8.32 1 73.25 100 THR A N 1
ATOM 762 C CA . THR A 1 100 ? 6.613 -17.328 -8.445 1 73.25 100 THR A CA 1
ATOM 763 C C . THR A 1 100 ? 5.297 -18.047 -8.688 1 73.25 100 THR A C 1
ATOM 765 O O . THR A 1 100 ? 5.234 -18.969 -9.508 1 73.25 100 THR A O 1
ATOM 768 N N . LEU A 1 101 ? 4.238 -17.656 -8.094 1 75.75 101 LEU A N 1
ATOM 769 C CA . LEU A 1 101 ? 2.93 -18.281 -8.25 1 75.75 101 LEU A CA 1
ATOM 770 C C . LEU A 1 101 ? 2.359 -18.016 -9.641 1 75.75 101 LEU A C 1
ATOM 772 O O . LEU A 1 101 ? 1.732 -18.891 -10.242 1 75.75 101 LEU A O 1
ATOM 776 N N . ALA A 1 102 ? 2.566 -16.844 -10.094 1 81.44 102 ALA A N 1
ATOM 777 C CA . ALA A 1 102 ? 2.121 -16.5 -11.438 1 81.44 102 ALA A CA 1
ATOM 778 C C . ALA A 1 102 ? 2.803 -17.375 -12.492 1 81.44 102 ALA A C 1
ATOM 780 O O . ALA A 1 102 ? 2.168 -17.797 -13.453 1 81.44 102 ALA A O 1
ATOM 781 N N . GLY A 1 103 ? 4.012 -17.578 -12.195 1 77.31 103 GLY A N 1
ATOM 782 C CA . GLY A 1 103 ? 4.754 -18.453 -13.086 1 77.31 103 GLY A CA 1
ATOM 783 C C . GLY A 1 103 ? 4.309 -19.891 -13 1 77.31 103 GLY A C 1
ATOM 784 O O . GLY A 1 103 ? 4.461 -20.656 -13.961 1 77.31 103 GLY A O 1
ATOM 785 N N . ALA A 1 104 ? 3.725 -20.219 -11.922 1 72.88 104 ALA A N 1
ATOM 786 C CA . ALA A 1 104 ? 3.303 -21.594 -11.695 1 72.88 104 ALA A CA 1
ATOM 787 C C . ALA A 1 104 ? 1.864 -21.812 -12.156 1 72.88 104 ALA A C 1
ATOM 789 O O . ALA A 1 104 ? 1.303 -22.891 -11.977 1 72.88 104 ALA A O 1
ATOM 790 N N . GLY A 1 105 ? 1.174 -20.734 -12.594 1 75.56 105 GLY A N 1
ATOM 791 C CA . GLY A 1 105 ? -0.126 -20.969 -13.203 1 75.56 105 GLY A CA 1
ATOM 792 C C . GLY A 1 105 ? -1.238 -20.156 -12.57 1 75.56 105 GLY A C 1
ATOM 793 O O . GLY A 1 105 ? -2.391 -20.219 -13.008 1 75.56 105 GLY A O 1
ATOM 794 N N . VAL A 1 106 ? -1.089 -19.484 -11.453 1 75.75 106 VAL A N 1
ATOM 795 C CA . VAL A 1 106 ? -2.121 -18.703 -10.789 1 75.75 106 VAL A CA 1
ATOM 796 C C . VAL A 1 106 ? -2.678 -17.656 -11.75 1 75.75 106 VAL A C 1
ATOM 798 O O . VAL A 1 106 ? -3.863 -17.328 -11.688 1 75.75 106 VAL A O 1
ATOM 801 N N . GLY A 1 107 ? -2.045 -17.25 -12.766 1 83.75 107 GLY A N 1
ATOM 802 C CA . GLY A 1 107 ? -2.479 -16.266 -13.75 1 83.75 107 GLY A CA 1
ATOM 803 C C . GLY A 1 107 ? -2.236 -14.836 -13.305 1 83.75 107 GLY A C 1
ATOM 804 O O . GLY A 1 107 ? -2.076 -14.562 -12.117 1 83.75 107 GLY A O 1
ATOM 805 N N . ILE A 1 108 ? -2.395 -13.938 -14.172 1 89 108 ILE A N 1
ATOM 806 C CA . ILE A 1 108 ? -2.055 -12.531 -13.969 1 89 108 ILE A CA 1
ATOM 807 C C . ILE A 1 108 ? -3.17 -11.836 -13.195 1 89 108 ILE A C 1
ATOM 809 O O . ILE A 1 108 ? -2.904 -11.062 -12.273 1 89 108 ILE A O 1
ATOM 813 N N . MET A 1 109 ? -4.387 -12.172 -13.516 1 93.12 109 MET A N 1
ATOM 814 C CA . MET A 1 109 ? -5.523 -11.461 -12.938 1 93.12 109 MET A CA 1
ATOM 815 C C . MET A 1 109 ? -5.586 -11.672 -11.43 1 93.12 109 MET A C 1
ATOM 817 O O . MET A 1 109 ? -5.594 -10.711 -10.656 1 93.12 109 MET A O 1
ATOM 821 N N . PRO A 1 110 ? -5.547 -12.945 -10.984 1 92.12 110 PRO A N 1
ATOM 822 C CA . PRO A 1 110 ? -5.535 -13.148 -9.531 1 92.12 110 PRO A CA 1
ATOM 823 C C . PRO A 1 110 ? -4.281 -12.578 -8.867 1 92.12 110 PRO A C 1
ATOM 825 O O . PRO A 1 110 ? -4.344 -12.094 -7.734 1 92.12 110 PRO A O 1
ATOM 828 N N . SER A 1 111 ? -3.145 -12.594 -9.523 1 91.81 111 SER A N 1
ATOM 829 C CA . SER A 1 111 ? -1.896 -12.055 -8.992 1 91.81 111 SER A CA 1
ATOM 830 C C . SER A 1 111 ? -1.999 -10.555 -8.758 1 91.81 111 SER A C 1
ATOM 832 O O . SER A 1 111 ? -1.63 -10.062 -7.688 1 91.81 111 SER A O 1
ATOM 834 N N . VAL A 1 112 ? -2.59 -9.891 -9.719 1 93.69 112 VAL A N 1
ATOM 835 C CA . VAL A 1 112 ? -2.752 -8.445 -9.633 1 93.69 112 VAL A CA 1
ATOM 836 C C . VAL A 1 112 ? -3.752 -8.109 -8.523 1 93.69 112 VAL A C 1
ATOM 838 O O . VAL A 1 112 ? -3.537 -7.172 -7.754 1 93.69 112 VAL A O 1
ATOM 841 N N . ALA A 1 113 ? -4.801 -8.867 -8.477 1 93.88 113 ALA A N 1
ATOM 842 C CA . ALA A 1 113 ? -5.809 -8.641 -7.445 1 93.88 113 ALA A CA 1
ATOM 843 C C . ALA A 1 113 ? -5.211 -8.773 -6.047 1 93.88 113 ALA A C 1
ATOM 845 O O . ALA A 1 113 ? -5.453 -7.934 -5.176 1 93.88 113 ALA A O 1
ATOM 846 N N . PHE A 1 114 ? -4.449 -9.742 -5.879 1 89.75 114 PHE A N 1
ATOM 847 C CA . PHE A 1 114 ? -3.799 -9.977 -4.594 1 89.75 114 PHE A CA 1
ATOM 848 C C . PHE A 1 114 ? -2.844 -8.844 -4.254 1 89.75 114 PHE A C 1
ATOM 850 O O . PHE A 1 114 ? -2.93 -8.258 -3.172 1 89.75 114 PHE A O 1
ATOM 857 N N . LEU A 1 115 ? -2.02 -8.531 -5.133 1 91.06 115 LEU A N 1
ATOM 858 C CA . LEU A 1 115 ? -0.971 -7.547 -4.891 1 91.06 115 LEU A CA 1
ATOM 859 C C . LEU A 1 115 ? -1.565 -6.16 -4.672 1 91.06 115 LEU A C 1
ATOM 861 O O . LEU A 1 115 ? -1.111 -5.414 -3.801 1 91.06 115 LEU A O 1
ATOM 865 N N . THR A 1 116 ? -2.547 -5.852 -5.465 1 91.88 116 THR A N 1
ATOM 866 C CA . THR A 1 116 ? -3.148 -4.523 -5.395 1 91.88 116 THR A CA 1
ATOM 867 C C . THR A 1 116 ? -3.939 -4.359 -4.098 1 91.88 116 THR A C 1
ATOM 869 O O . THR A 1 116 ? -3.844 -3.326 -3.434 1 91.88 116 THR A O 1
ATOM 872 N N . THR A 1 117 ? -4.688 -5.367 -3.721 1 91.31 117 THR A N 1
ATOM 873 C CA . THR A 1 117 ? -5.434 -5.266 -2.471 1 91.31 117 THR A CA 1
ATOM 874 C C . THR A 1 117 ? -4.488 -5.312 -1.272 1 91.31 117 THR A C 1
ATOM 876 O O . THR A 1 117 ? -4.73 -4.652 -0.26 1 91.31 117 THR A O 1
ATOM 879 N N . LEU A 1 118 ? -3.48 -6.047 -1.418 1 84.12 118 LEU A N 1
ATOM 880 C CA . LEU A 1 118 ? -2.473 -6.113 -0.366 1 84.12 118 LEU A CA 1
ATOM 881 C C . LEU A 1 118 ? -1.882 -4.734 -0.09 1 84.12 118 LEU A C 1
ATOM 883 O O . LEU A 1 118 ? -1.631 -4.383 1.064 1 84.12 118 LEU A O 1
ATOM 887 N N . THR A 1 119 ? -1.744 -3.979 -1.137 1 83.06 119 THR A N 1
ATOM 888 C CA . THR A 1 119 ? -1.088 -2.684 -1.002 1 83.06 119 THR A CA 1
ATOM 889 C C . THR A 1 119 ? -2.107 -1.591 -0.693 1 83.06 119 THR A C 1
ATOM 891 O O . THR A 1 119 ? -1.802 -0.632 0.019 1 83.06 119 THR A O 1
ATOM 894 N N . MET A 1 120 ? -3.262 -1.719 -1.159 1 83 120 MET A N 1
ATOM 895 C CA . MET A 1 120 ? -4.238 -0.632 -1.114 1 83 120 MET A CA 1
ATOM 896 C C . MET A 1 120 ? -5.137 -0.759 0.111 1 83 120 MET A C 1
ATOM 898 O O . MET A 1 120 ? -5.555 0.247 0.687 1 83 120 MET A O 1
ATOM 902 N N . VAL A 1 121 ? -5.496 -2 0.323 1 75.44 121 VAL A N 1
ATOM 903 C CA . VAL A 1 121 ? -6.512 -2.285 1.331 1 75.44 121 VAL A CA 1
ATOM 904 C C . VAL A 1 121 ? -5.867 -2.973 2.533 1 75.44 121 VAL A C 1
ATOM 906 O O . VAL A 1 121 ? -5.18 -3.986 2.383 1 75.44 121 VAL A O 1
ATOM 909 N N . GLY A 1 122 ? -5.797 -2.223 3.635 1 68.81 122 GLY A N 1
ATOM 910 C CA . GLY A 1 122 ? -5.094 -2.883 4.723 1 68.81 122 GLY A CA 1
ATOM 911 C C . GLY A 1 122 ? -5.906 -2.959 6 1 68.81 122 GLY A C 1
ATOM 912 O O . GLY A 1 122 ? -6.285 -1.931 6.562 1 68.81 122 GLY A O 1
ATOM 913 N N . VAL A 1 123 ? -6.148 -4.215 6.266 1 66.56 123 VAL A N 1
ATOM 914 C CA . VAL A 1 123 ? -6.766 -4.453 7.562 1 66.56 123 VAL A CA 1
ATOM 915 C C . VAL A 1 123 ? -5.848 -3.943 8.672 1 66.56 123 VAL A C 1
ATOM 917 O O . VAL A 1 123 ? -6.32 -3.49 9.719 1 66.56 123 VAL A O 1
ATOM 920 N N . ALA A 1 124 ? -4.605 -3.932 8.336 1 64.56 124 ALA A N 1
ATOM 921 C CA . ALA A 1 124 ? -3.611 -3.502 9.312 1 64.56 124 ALA A CA 1
ATOM 922 C C . ALA A 1 124 ? -3.658 -1.99 9.516 1 64.56 124 ALA A C 1
ATOM 924 O O . ALA A 1 124 ? -3.428 -1.498 10.625 1 64.56 124 ALA A O 1
ATOM 925 N N . THR A 1 125 ? -3.979 -1.292 8.477 1 71.69 125 THR A N 1
ATOM 926 C CA . THR A 1 125 ? -3.955 0.164 8.562 1 71.69 125 THR A CA 1
ATOM 927 C C . THR A 1 125 ? -5.34 0.71 8.891 1 71.69 125 THR A C 1
ATOM 929 O O . THR A 1 125 ? -5.48 1.875 9.266 1 71.69 125 THR A O 1
ATOM 932 N N . PHE A 1 126 ? -6.32 -0.186 8.836 1 79.25 126 PHE A N 1
ATOM 933 C CA . PHE A 1 126 ? -7.703 0.238 9.023 1 79.25 126 PHE A CA 1
ATOM 934 C C . PHE A 1 126 ? -7.891 0.903 10.375 1 79.25 126 PHE A C 1
ATOM 936 O O . PHE A 1 126 ? -8.469 1.988 10.469 1 79.25 126 PHE A O 1
ATOM 943 N N . PRO A 1 127 ? -7.41 0.297 11.445 1 68.62 127 PRO A N 1
ATOM 944 C CA . PRO A 1 127 ? -7.586 0.945 12.742 1 68.62 127 PRO A CA 1
ATOM 945 C C . PRO A 1 127 ? -6.934 2.324 12.812 1 68.62 127 PRO A C 1
ATOM 947 O O . PRO A 1 127 ? -7.48 3.24 13.438 1 68.62 127 PRO A O 1
ATOM 950 N N . LEU A 1 128 ? -5.863 2.445 12.227 1 70.44 128 LEU A N 1
ATOM 951 C CA . LEU A 1 128 ? -5.168 3.729 12.203 1 70.44 128 LEU A CA 1
ATOM 952 C C . LEU A 1 128 ? -5.949 4.754 11.391 1 70.44 128 LEU A C 1
ATOM 954 O O . LEU A 1 128 ? -6.055 5.918 11.789 1 70.44 128 LEU A O 1
ATOM 958 N N . GLU A 1 129 ? -6.438 4.312 10.289 1 82.06 129 GLU A N 1
ATOM 959 C CA . GLU A 1 129 ? -7.262 5.18 9.461 1 82.06 129 GLU A CA 1
ATOM 960 C C . GLU A 1 129 ? -8.508 5.652 10.211 1 82.06 129 GLU A C 1
ATOM 962 O O . GLU A 1 129 ? -8.875 6.824 10.133 1 82.06 129 GLU A O 1
ATOM 967 N N . LYS A 1 130 ? -9.047 4.688 10.859 1 81.75 130 LYS A N 1
ATOM 968 C CA . LYS A 1 130 ? -10.25 5.004 11.633 1 81.75 130 LYS A CA 1
ATOM 969 C C . LYS A 1 130 ? -9.938 6.012 12.734 1 81.75 130 LYS A C 1
ATOM 971 O O . LYS A 1 130 ? -10.711 6.953 12.953 1 81.75 130 LYS A O 1
ATOM 976 N N . LYS A 1 131 ? -8.891 5.828 13.328 1 75.81 131 LYS A N 1
ATOM 977 C CA . LYS A 1 131 ? -8.508 6.688 14.438 1 75.81 131 LYS A CA 1
ATOM 978 C C . LYS A 1 131 ? -8.195 8.102 13.961 1 75.81 131 LYS A C 1
ATOM 980 O O . LYS A 1 131 ? -8.617 9.078 14.578 1 75.81 131 LYS A O 1
ATOM 985 N N . GLU A 1 132 ? -7.559 8.227 12.836 1 76 132 GLU A N 1
ATOM 986 C CA . GLU A 1 132 ? -7.07 9.523 12.383 1 76 132 GLU A CA 1
ATOM 987 C C . GLU A 1 132 ? -8.125 10.266 11.57 1 76 132 GLU A C 1
ATOM 989 O O . GLU A 1 132 ? -8.188 11.5 11.594 1 76 132 GLU A O 1
ATOM 994 N N . PHE A 1 133 ? -9.047 9.516 10.883 1 86.75 133 PHE A N 1
ATOM 995 C CA . PHE A 1 133 ? -9.922 10.172 9.922 1 86.75 133 PHE A CA 1
ATOM 996 C C . PHE A 1 133 ? -11.383 9.828 10.188 1 86.75 133 PHE A C 1
ATOM 998 O O . PHE A 1 133 ? -12.289 10.438 9.617 1 86.75 133 PHE A O 1
ATOM 1005 N N . GLY A 1 134 ? -11.586 8.844 11.031 1 84.25 134 GLY A N 1
ATOM 1006 C CA . GLY A 1 134 ? -12.953 8.438 11.32 1 84.25 134 GLY A CA 1
ATOM 1007 C C . GLY A 1 134 ? -13.367 7.176 10.602 1 84.25 134 GLY A C 1
ATOM 1008 O O . GLY A 1 134 ? -12.711 6.762 9.633 1 84.25 134 GLY A O 1
ATOM 1009 N N . THR A 1 135 ? -14.453 6.566 10.992 1 87.69 135 THR A N 1
ATOM 1010 C CA . THR A 1 135 ? -14.938 5.289 10.477 1 87.69 135 THR A CA 1
ATOM 1011 C C . THR A 1 135 ? -15.461 5.445 9.055 1 87.69 135 THR A C 1
ATOM 1013 O O . THR A 1 135 ? -15.234 4.578 8.203 1 87.69 135 THR A O 1
ATOM 1016 N N . LYS A 1 136 ? -16.141 6.508 8.812 1 92.19 136 LYS A N 1
ATOM 1017 C CA . LYS A 1 136 ? -16.703 6.73 7.48 1 92.19 136 LYS A CA 1
ATOM 1018 C C . LYS A 1 136 ? -15.594 6.824 6.438 1 92.19 136 LYS A C 1
ATOM 1020 O O . LYS A 1 136 ? -15.695 6.238 5.355 1 92.19 136 LYS A O 1
ATOM 1025 N N . PHE A 1 137 ? -14.539 7.543 6.805 1 91.75 137 PHE A N 1
ATOM 1026 C CA . PHE A 1 137 ? -13.383 7.68 5.926 1 91.75 137 PHE A CA 1
ATOM 1027 C C . PHE A 1 137 ? -12.734 6.324 5.668 1 91.75 137 PHE A C 1
ATOM 1029 O O . PHE A 1 137 ? -12.516 5.945 4.516 1 91.75 137 PHE A O 1
ATOM 1036 N N . ALA A 1 138 ? -12.469 5.645 6.73 1 89.25 138 ALA A N 1
ATOM 1037 C CA . ALA A 1 138 ? -11.742 4.379 6.652 1 89.25 138 ALA A CA 1
ATOM 1038 C C . ALA A 1 138 ? -12.523 3.354 5.832 1 89.25 138 ALA A C 1
ATOM 1040 O O . ALA A 1 138 ? -11.953 2.688 4.961 1 89.25 138 ALA A O 1
ATOM 1041 N N . VAL A 1 139 ? -13.797 3.244 6.062 1 91.69 139 VAL A N 1
ATOM 1042 C CA . VAL A 1 139 ? -14.633 2.266 5.371 1 91.69 139 VAL A CA 1
ATOM 1043 C C . VAL A 1 139 ? -14.75 2.639 3.895 1 91.69 139 VAL A C 1
ATOM 1045 O O . VAL A 1 139 ? -14.602 1.783 3.02 1 91.69 139 VAL A O 1
ATOM 1048 N N . THR A 1 140 ? -15.031 3.883 3.604 1 94 140 THR A N 1
ATOM 1049 C CA . THR A 1 140 ? -15.227 4.324 2.227 1 94 140 THR A CA 1
ATOM 1050 C C . THR A 1 140 ? -13.953 4.117 1.407 1 94 140 THR A C 1
ATOM 1052 O O . THR A 1 140 ? -14.008 3.596 0.292 1 94 140 THR A O 1
ATOM 1055 N N . ARG A 1 141 ? -12.844 4.531 1.977 1 92.94 141 ARG A N 1
ATOM 1056 C CA . ARG A 1 141 ? -11.586 4.398 1.249 1 92.94 141 ARG A CA 1
ATOM 1057 C C . ARG A 1 141 ? -11.266 2.936 0.971 1 92.94 141 ARG A C 1
ATOM 1059 O O . ARG A 1 141 ? -10.859 2.584 -0.138 1 92.94 141 ARG A O 1
ATOM 1066 N N . ASN A 1 142 ? -11.438 2.119 1.956 1 91.62 142 ASN A N 1
ATOM 1067 C CA . ASN A 1 142 ? -11.102 0.709 1.798 1 91.62 142 ASN A CA 1
ATOM 1068 C C . ASN A 1 142 ? -12.055 0.004 0.838 1 91.62 142 ASN A C 1
ATOM 1070 O O . ASN A 1 142 ? -11.633 -0.854 0.059 1 91.62 142 ASN A O 1
ATOM 1074 N N . VAL A 1 143 ? -13.305 0.317 0.892 1 94.19 143 VAL A N 1
ATOM 1075 C CA . VAL A 1 143 ? -14.281 -0.272 -0.018 1 94.19 143 VAL A CA 1
ATOM 1076 C C . VAL A 1 143 ? -13.984 0.158 -1.451 1 94.19 143 VAL A C 1
ATOM 1078 O O . VAL A 1 143 ? -13.961 -0.672 -2.363 1 94.19 143 VAL A O 1
ATOM 1081 N N . LEU A 1 144 ? -13.766 1.422 -1.679 1 94.81 144 LEU A N 1
ATOM 1082 C CA . LEU A 1 144 ? -13.422 1.924 -3.006 1 94.81 144 LEU A CA 1
ATOM 1083 C C . LEU A 1 144 ? -12.125 1.306 -3.502 1 94.81 144 LEU A C 1
ATOM 1085 O O . LEU A 1 144 ? -12.016 0.919 -4.668 1 94.81 144 LEU A O 1
ATOM 1089 N N . SER A 1 145 ? -11.156 1.243 -2.596 1 93.5 145 SER A N 1
ATOM 1090 C CA . SER A 1 145 ? -9.867 0.662 -2.955 1 93.5 145 SER A CA 1
ATOM 1091 C C . SER A 1 145 ? -10.016 -0.792 -3.389 1 93.5 145 SER A C 1
ATOM 1093 O O . SER A 1 145 ? -9.383 -1.225 -4.355 1 93.5 145 SER A O 1
ATOM 1095 N N . PHE A 1 146 ? -10.836 -1.562 -2.633 1 94.06 146 PHE A N 1
ATOM 1096 C CA . PHE A 1 146 ? -11.078 -2.961 -2.969 1 94.06 146 PHE A CA 1
ATOM 1097 C C . PHE A 1 146 ? -11.734 -3.084 -4.336 1 94.06 146 PHE A C 1
ATOM 1099 O O . PHE A 1 146 ? -11.32 -3.904 -5.16 1 94.06 146 PHE A O 1
ATOM 1106 N N . LEU A 1 147 ? -12.727 -2.305 -4.586 1 95.19 147 LEU A N 1
ATOM 1107 C CA . LEU A 1 147 ? -13.445 -2.328 -5.855 1 95.19 147 LEU A CA 1
ATOM 1108 C C . LEU A 1 147 ? -12.516 -1.981 -7.012 1 95.19 147 LEU A C 1
ATOM 1110 O O . LEU A 1 147 ? -12.508 -2.668 -8.039 1 95.19 147 LEU A O 1
ATOM 1114 N N . PHE A 1 148 ? -11.734 -0.986 -6.844 1 95.12 148 PHE A N 1
ATOM 1115 C CA . PHE A 1 148 ? -10.875 -0.545 -7.938 1 95.12 148 PHE A CA 1
ATOM 1116 C C . PHE A 1 148 ? -9.695 -1.497 -8.117 1 95.12 148 PHE A C 1
ATOM 1118 O O . PHE A 1 148 ? -9.141 -1.608 -9.211 1 95.12 148 PHE A O 1
ATOM 1125 N N . ALA A 1 149 ? -9.32 -2.174 -7.004 1 94.88 149 ALA A N 1
ATOM 1126 C CA . ALA A 1 149 ? -8.312 -3.223 -7.148 1 94.88 149 ALA A CA 1
ATOM 1127 C C . ALA A 1 149 ? -8.797 -4.32 -8.094 1 94.88 149 ALA A C 1
ATOM 1129 O O . ALA A 1 149 ? -8.031 -4.82 -8.914 1 94.88 149 ALA A O 1
ATOM 1130 N N . ILE A 1 150 ? -10.062 -4.664 -7.961 1 95 150 ILE A N 1
ATOM 1131 C CA . ILE A 1 150 ? -10.648 -5.676 -8.836 1 95 150 ILE A CA 1
ATOM 1132 C C . ILE A 1 150 ? -10.688 -5.156 -10.273 1 95 150 ILE A C 1
ATOM 1134 O O . ILE A 1 150 ? -10.375 -5.891 -11.211 1 95 150 ILE A O 1
ATOM 1138 N N . VAL A 1 151 ? -11.031 -3.924 -10.469 1 96.25 151 VAL A N 1
ATOM 1139 C CA . VAL A 1 151 ? -11.086 -3.318 -11.797 1 96.25 151 VAL A CA 1
ATOM 1140 C C . VAL A 1 151 ? -9.703 -3.334 -12.43 1 96.25 151 VAL A C 1
ATOM 1142 O O . VAL A 1 151 ? -9.555 -3.689 -13.602 1 96.25 151 VAL A O 1
ATOM 1145 N N . ILE A 1 152 ? -8.727 -2.967 -11.688 1 95 152 ILE A N 1
ATOM 1146 C CA . ILE A 1 152 ? -7.359 -2.963 -12.18 1 95 152 ILE A CA 1
ATOM 1147 C C . ILE A 1 152 ? -6.949 -4.379 -12.586 1 95 152 ILE A C 1
ATOM 1149 O O . ILE A 1 152 ? -6.332 -4.578 -13.633 1 95 152 ILE A O 1
ATOM 1153 N N . ALA A 1 153 ? -7.301 -5.352 -11.695 1 95.31 153 ALA A N 1
ATOM 1154 C CA . ALA A 1 153 ? -6.977 -6.746 -11.992 1 95.31 153 ALA A CA 1
ATOM 1155 C C . ALA A 1 153 ? -7.613 -7.195 -13.305 1 95.31 153 ALA A C 1
ATOM 1157 O O . ALA A 1 153 ? -6.965 -7.852 -14.125 1 95.31 153 ALA A O 1
ATOM 1158 N N . ILE A 1 154 ? -8.852 -6.859 -13.578 1 95 154 ILE A N 1
ATOM 1159 C CA . ILE A 1 154 ? -9.57 -7.238 -14.789 1 95 154 ILE A CA 1
ATOM 1160 C C . ILE A 1 154 ? -8.938 -6.559 -16 1 95 154 ILE A C 1
ATOM 1162 O O . ILE A 1 154 ? -8.688 -7.199 -17.016 1 95 154 ILE A O 1
ATOM 1166 N N . ILE A 1 155 ? -8.648 -5.289 -15.898 1 95.5 155 ILE A N 1
ATOM 1167 C CA . ILE A 1 155 ? -8.047 -4.531 -16.984 1 95.5 155 ILE A CA 1
ATOM 1168 C C . ILE A 1 155 ? -6.688 -5.133 -17.344 1 95.5 155 ILE A C 1
ATOM 1170 O O . ILE A 1 155 ? -6.387 -5.348 -18.516 1 95.5 155 ILE A O 1
ATOM 1174 N N . MET A 1 156 ? -5.98 -5.43 -16.344 1 94 156 MET A N 1
ATOM 1175 C CA . MET A 1 156 ? -4.641 -5.965 -16.562 1 94 156 MET A CA 1
ATOM 1176 C C . MET A 1 156 ? -4.711 -7.391 -17.109 1 94 156 MET A C 1
ATOM 1178 O O . MET A 1 156 ? -3.84 -7.812 -17.875 1 94 156 MET A O 1
ATOM 1182 N N . GLY A 1 157 ? -5.656 -8.156 -16.641 1 90.88 157 GLY A N 1
ATOM 1183 C CA . GLY A 1 157 ? -5.875 -9.477 -17.203 1 90.88 157 GLY A CA 1
ATOM 1184 C C . GLY A 1 157 ? -6.125 -9.453 -18.703 1 90.88 157 GLY A C 1
ATOM 1185 O O . GLY A 1 157 ? -5.672 -10.336 -19.422 1 90.88 157 GLY A O 1
ATOM 1186 N N . VAL A 1 158 ? -6.754 -8.367 -19.172 1 89.44 158 VAL A N 1
ATOM 1187 C CA . VAL A 1 158 ? -7.086 -8.227 -20.578 1 89.44 158 VAL A CA 1
ATOM 1188 C C . VAL A 1 158 ? -5.875 -7.695 -21.344 1 89.44 158 VAL A C 1
ATOM 1190 O O . VAL A 1 158 ? -5.59 -8.141 -22.469 1 89.44 158 VAL A O 1
ATOM 1193 N N . ILE A 1 159 ? -5.113 -6.766 -20.688 1 89.25 159 ILE A N 1
ATOM 1194 C CA . ILE A 1 159 ? -4.004 -6.094 -21.359 1 89.25 159 ILE A CA 1
ATOM 1195 C C . ILE A 1 159 ? -2.795 -7.027 -21.406 1 89.25 159 ILE A C 1
ATOM 1197 O O . ILE A 1 159 ? -2.074 -7.062 -22.406 1 89.25 159 ILE A O 1
ATOM 1201 N N . LEU A 1 160 ? -2.508 -7.66 -20.297 1 83 160 LEU A N 1
ATOM 1202 C CA . LEU A 1 160 ? -1.29 -8.453 -20.188 1 83 160 LEU A CA 1
ATOM 1203 C C . LEU A 1 160 ? -1.552 -9.906 -20.578 1 83 160 LEU A C 1
ATOM 1205 O O . LEU A 1 160 ? -0.666 -10.758 -20.469 1 83 160 LEU A O 1
ATOM 1209 N N . LYS A 1 161 ? -2.584 -10.297 -21.156 1 66.19 161 LYS A N 1
ATOM 1210 C CA . LYS A 1 161 ? -2.826 -11.617 -21.734 1 66.19 161 LYS A CA 1
ATOM 1211 C C . LYS A 1 161 ? -1.851 -11.906 -22.875 1 66.19 161 LYS A C 1
ATOM 1213 O O . LYS A 1 161 ? -1.462 -11 -23.609 1 66.19 161 LYS A O 1
ATOM 1218 N N . MET B 1 1 ? -11.25 0.377 23.016 1 35.81 1 MET B N 1
ATOM 1219 C CA . MET B 1 1 ? -10.734 -0.514 21.969 1 35.81 1 MET B CA 1
ATOM 1220 C C . MET B 1 1 ? -11.875 -1.117 21.156 1 35.81 1 MET B C 1
ATOM 1222 O O . MET B 1 1 ? -12.859 -1.602 21.734 1 35.81 1 MET B O 1
ATOM 1226 N N . ASP B 1 2 ? -11.789 -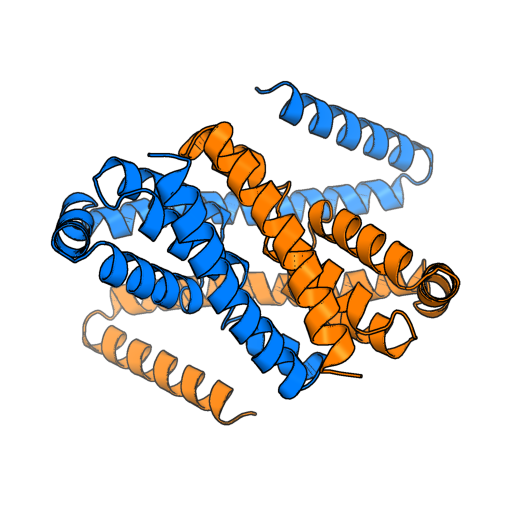0.79 19.906 1 37.59 2 ASP B N 1
ATOM 1227 C CA . ASP B 1 2 ? -12.953 -1.107 19.094 1 37.59 2 ASP B CA 1
ATOM 1228 C C . ASP B 1 2 ? -13.125 -2.617 18.953 1 37.59 2 ASP B C 1
ATOM 1230 O O . ASP B 1 2 ? -12.164 -3.377 19.094 1 37.59 2 ASP B O 1
ATOM 1234 N N . ILE B 1 3 ? -14.383 -3.039 19.016 1 41.16 3 ILE B N 1
ATOM 1235 C CA . ILE B 1 3 ? -14.852 -4.418 18.922 1 41.16 3 ILE B CA 1
ATOM 1236 C C . ILE B 1 3 ? -14.109 -5.152 17.812 1 41.16 3 ILE B C 1
ATOM 1238 O O . ILE B 1 3 ? -13.766 -6.328 17.969 1 41.16 3 ILE B O 1
ATOM 1242 N N . PHE B 1 4 ? -13.781 -4.332 16.922 1 41.53 4 PHE B N 1
ATOM 1243 C CA . PHE B 1 4 ? -13.094 -4.922 15.781 1 41.53 4 PHE B CA 1
ATOM 1244 C C . PHE B 1 4 ? -11.648 -5.273 16.141 1 41.53 4 PHE B C 1
ATOM 1246 O O . PHE B 1 4 ? -11.156 -6.344 15.789 1 41.53 4 PHE B O 1
ATOM 1253 N N . THR B 1 5 ? -11.039 -4.414 16.812 1 43.94 5 THR B N 1
ATOM 1254 C CA . THR B 1 5 ? -9.68 -4.66 17.281 1 43.94 5 THR B CA 1
ATOM 1255 C C . THR B 1 5 ? -9.656 -5.828 18.266 1 43.94 5 THR B C 1
ATOM 1257 O O . THR B 1 5 ? -8.773 -6.68 18.203 1 43.94 5 THR B O 1
ATOM 1260 N N . ILE B 1 6 ? -10.633 -5.855 19.062 1 45.84 6 ILE B N 1
ATOM 1261 C CA . ILE B 1 6 ? -10.742 -6.922 20.047 1 45.84 6 ILE B CA 1
ATOM 1262 C C . ILE B 1 6 ? -10.953 -8.258 19.344 1 45.84 6 ILE B C 1
ATOM 1264 O O . ILE B 1 6 ? -10.359 -9.273 19.734 1 45.84 6 ILE B O 1
ATOM 1268 N N . ALA B 1 7 ? -11.75 -8.164 18.297 1 47.47 7 ALA B N 1
ATOM 1269 C CA . ALA B 1 7 ? -12.047 -9.375 17.547 1 47.47 7 ALA B CA 1
ATOM 1270 C C . ALA B 1 7 ? -10.789 -9.93 16.875 1 47.47 7 ALA B C 1
ATOM 1272 O O . ALA B 1 7 ? -10.547 -11.133 16.875 1 47.47 7 ALA B O 1
ATOM 1273 N N . ILE B 1 8 ? -10.07 -9.086 16.391 1 49.16 8 ILE B N 1
ATOM 1274 C CA . ILE B 1 8 ? -8.82 -9.484 15.742 1 49.16 8 ILE B CA 1
ATOM 1275 C C . ILE B 1 8 ? -7.867 -10.07 16.781 1 49.16 8 ILE B C 1
ATOM 1277 O O . ILE B 1 8 ? -7.227 -11.102 16.531 1 49.16 8 ILE B O 1
ATOM 1281 N N . TRP B 1 9 ? -7.871 -9.414 17.875 1 50.81 9 TRP B N 1
ATOM 1282 C CA . TRP B 1 9 ? -7.023 -9.898 18.953 1 50.81 9 TRP B CA 1
ATOM 1283 C C . TRP B 1 9 ? -7.449 -11.297 19.391 1 50.81 9 TRP B C 1
ATOM 1285 O O . TRP B 1 9 ? -6.605 -12.172 19.594 1 50.81 9 TRP B O 1
ATOM 1295 N N . VAL B 1 10 ? -8.734 -11.453 19.516 1 53 10 VAL B N 1
ATOM 1296 C CA . VAL B 1 10 ? -9.281 -12.727 19.969 1 53 10 VAL B CA 1
ATOM 1297 C C . VAL B 1 10 ? -8.984 -13.805 18.922 1 53 10 VAL B C 1
ATOM 1299 O O . VAL B 1 10 ? -8.594 -14.922 19.281 1 53 10 VAL B O 1
ATOM 1302 N N . LEU B 1 11 ? -9.219 -13.383 17.719 1 53.03 11 LEU B N 1
ATOM 1303 C CA . LEU B 1 11 ? -8.969 -14.328 16.641 1 53.03 11 LEU B CA 1
ATOM 1304 C C . LEU B 1 11 ? -7.496 -14.703 16.562 1 53.03 11 LEU B C 1
ATOM 1306 O O . LEU B 1 11 ? -7.152 -15.875 16.406 1 53.03 11 LEU B O 1
ATOM 1310 N N . THR B 1 12 ? -6.695 -13.742 16.672 1 56 12 THR B N 1
ATOM 1311 C CA . THR B 1 12 ? -5.254 -13.969 16.609 1 56 12 THR B CA 1
ATOM 1312 C C . THR B 1 12 ? -4.793 -14.82 17.797 1 56 12 THR B C 1
ATOM 1314 O O . THR B 1 12 ? -3.998 -15.75 17.625 1 56 12 THR B O 1
ATOM 1317 N N . VAL B 1 13 ? -5.324 -14.43 18.891 1 58.09 13 VAL B N 1
ATOM 1318 C CA . VAL B 1 13 ? -4.98 -15.172 20.094 1 58.09 13 VAL B CA 1
ATOM 1319 C C . VAL B 1 13 ? -5.5 -16.609 19.984 1 58.09 13 VAL B C 1
ATOM 1321 O O . VAL B 1 13 ? -4.812 -17.547 20.375 1 58.09 13 VAL B O 1
ATOM 1324 N N . GLY B 1 14 ? -6.734 -16.719 19.5 1 57.69 14 GLY B N 1
ATOM 1325 C CA . GLY B 1 14 ? -7.305 -18.047 19.312 1 57.69 14 GLY B CA 1
ATOM 1326 C C . GLY B 1 14 ? -6.496 -18.906 18.359 1 57.69 14 GLY B C 1
ATOM 1327 O O . GLY B 1 14 ? -6.23 -20.078 18.656 1 57.69 14 GLY B O 1
ATOM 1328 N N . LEU B 1 15 ? -6.203 -18.297 17.312 1 59.16 15 LEU B N 1
ATOM 1329 C CA . LEU B 1 15 ? -5.414 -19.016 16.312 1 59.16 15 LEU B CA 1
ATOM 1330 C C . LEU B 1 15 ? -4.031 -19.359 16.859 1 59.16 15 LEU B C 1
ATOM 1332 O O . LEU B 1 15 ? -3.492 -20.422 16.578 1 59.16 15 LEU B O 1
ATOM 1336 N N . LEU B 1 16 ? -3.568 -18.469 17.641 1 60.03 16 LEU B N 1
ATOM 1337 C CA . LEU B 1 16 ? -2.287 -18.688 18.297 1 60.03 16 LEU B CA 1
ATOM 1338 C C . LEU B 1 16 ? -2.375 -19.875 19.266 1 60.03 16 LEU B C 1
ATOM 1340 O O . LEU B 1 16 ? -1.471 -20.703 19.312 1 60.03 16 LEU B O 1
ATOM 1344 N N . ILE B 1 17 ? -3.398 -19.844 20 1 61.66 17 ILE B N 1
ATOM 1345 C CA . ILE B 1 17 ? -3.602 -20.922 20.969 1 61.66 17 ILE B CA 1
ATOM 1346 C C . ILE B 1 17 ? -3.756 -22.25 20.234 1 61.66 17 ILE B C 1
ATOM 1348 O O . ILE B 1 17 ? -3.182 -23.266 20.641 1 61.66 17 ILE B O 1
ATOM 1352 N N . PHE B 1 18 ? -4.625 -22.203 19.25 1 57.97 18 PHE B N 1
ATOM 1353 C CA . PHE B 1 18 ? -4.844 -23.406 18.469 1 57.97 18 PHE B CA 1
ATOM 1354 C C . PHE B 1 18 ? -3.541 -23.891 17.844 1 57.97 18 PHE B C 1
ATOM 1356 O O . PHE B 1 18 ? -3.27 -25.094 17.812 1 57.97 18 PHE B O 1
ATOM 1363 N N . SER B 1 19 ? -2.832 -22.938 17.312 1 60.25 19 SER B N 1
ATOM 1364 C CA . SER B 1 19 ? -1.545 -23.266 16.703 1 60.25 19 SER B CA 1
ATOM 1365 C C . SER B 1 19 ? -0.562 -23.797 17.734 1 60.25 19 SER B C 1
ATOM 1367 O O . SER B 1 19 ? 0.217 -24.703 17.453 1 60.25 19 SER B O 1
ATOM 1369 N N . PHE B 1 20 ? -0.725 -23.234 18.984 1 63.34 20 PHE B N 1
ATOM 1370 C CA . PHE B 1 20 ? 0.138 -23.656 20.078 1 63.34 20 PHE B CA 1
ATOM 1371 C C . PHE B 1 20 ? -0.166 -25.078 20.5 1 63.34 20 PHE B C 1
ATOM 1373 O O . PHE B 1 20 ? 0.741 -25.844 20.859 1 63.34 20 PHE B O 1
ATOM 1380 N N . ILE B 1 21 ? -1.316 -25.453 20.422 1 63.31 21 ILE B N 1
ATOM 1381 C CA . ILE B 1 21 ? -1.732 -26.797 20.812 1 63.31 21 ILE B CA 1
ATOM 1382 C C . ILE B 1 21 ? -1.325 -27.797 19.75 1 63.31 21 ILE B C 1
ATOM 1384 O O . ILE B 1 21 ? -0.937 -28.938 20.062 1 63.31 21 ILE B O 1
ATOM 1388 N N . LYS B 1 22 ? -1.495 -27.281 18.641 1 62.22 22 LYS B N 1
ATOM 1389 C CA . LYS B 1 22 ? -1.177 -28.234 17.578 1 62.22 22 LYS B CA 1
ATOM 1390 C C . LYS B 1 22 ? 0.332 -28.359 17.375 1 62.22 22 LYS B C 1
ATOM 1392 O O . LYS B 1 22 ? 0.854 -29.453 17.203 1 62.22 22 LYS B O 1
ATOM 1397 N N . ASN B 1 23 ? 0.984 -27.188 17.188 1 67.31 23 ASN B N 1
ATOM 1398 C CA . ASN B 1 23 ? 2.43 -27.188 17 1 67.31 23 ASN B CA 1
ATOM 1399 C C . ASN B 1 23 ? 3.094 -26.047 17.766 1 67.31 23 ASN B C 1
ATOM 1401 O O . ASN B 1 23 ? 3.137 -24.906 17.281 1 67.31 23 ASN B O 1
ATOM 1405 N N . LYS B 1 24 ? 3.395 -26.359 19.031 1 64.25 24 LYS B N 1
ATOM 1406 C CA . LYS B 1 24 ? 3.98 -25.375 19.938 1 64.25 24 LYS B CA 1
ATOM 1407 C C . LYS B 1 24 ? 5.188 -24.688 19.297 1 64.25 24 LYS B C 1
ATOM 1409 O O . LYS B 1 24 ? 5.363 -23.469 19.422 1 64.25 24 LYS B O 1
ATOM 1414 N N . ARG B 1 25 ? 5.941 -25.469 18.641 1 62.22 25 ARG B N 1
ATOM 1415 C CA . ARG B 1 25 ? 7.164 -24.922 18.062 1 62.22 25 ARG B CA 1
ATOM 1416 C C . ARG B 1 25 ? 6.852 -23.953 16.938 1 62.22 25 ARG B C 1
ATOM 1418 O O . ARG B 1 25 ? 7.434 -22.859 16.859 1 62.22 25 ARG B O 1
ATOM 1425 N N . LYS B 1 26 ? 5.879 -24.328 16.094 1 59.22 26 LYS B N 1
ATOM 1426 C CA . LYS B 1 26 ? 5.488 -23.469 14.977 1 59.22 26 LYS B CA 1
ATOM 1427 C C . LYS B 1 26 ? 4.824 -22.188 15.477 1 59.22 26 LYS B C 1
ATOM 1429 O O . LYS B 1 26 ? 5.047 -21.109 14.922 1 59.22 26 LYS B O 1
ATOM 1434 N N . THR B 1 27 ? 4.176 -22.328 16.516 1 59.75 27 THR B N 1
ATOM 1435 C CA . THR B 1 27 ? 3.488 -21.172 17.094 1 59.75 27 THR B CA 1
ATOM 1436 C C . THR B 1 27 ? 4.484 -20.219 17.75 1 59.75 27 THR B C 1
ATOM 1438 O O . THR B 1 27 ? 4.355 -19 17.609 1 59.75 27 THR B O 1
ATOM 1441 N N . LYS B 1 28 ? 5.363 -20.734 18.469 1 60.31 28 LYS B N 1
ATOM 1442 C CA . LYS B 1 28 ? 6.398 -19.906 19.078 1 60.31 28 LYS B CA 1
ATOM 1443 C C . LYS B 1 28 ? 7.172 -19.141 18.016 1 60.31 28 LYS B C 1
ATOM 1445 O O . LYS B 1 28 ? 7.477 -17.953 18.203 1 60.31 28 LYS B O 1
ATOM 1450 N N . ASP B 1 29 ? 7.371 -19.844 16.922 1 56.31 29 ASP B N 1
ATOM 1451 C CA . ASP B 1 29 ? 8.078 -19.203 15.812 1 56.31 29 ASP B CA 1
ATOM 1452 C C . ASP B 1 29 ? 7.227 -18.109 15.188 1 56.31 29 ASP B C 1
ATOM 1454 O O . ASP B 1 29 ? 7.738 -17.031 14.844 1 56.31 29 ASP B O 1
ATOM 1458 N N . ALA B 1 30 ? 5.941 -18.438 15.141 1 52.66 30 ALA B N 1
ATOM 1459 C CA . ALA B 1 30 ? 5.008 -17.438 14.609 1 52.66 30 ALA B CA 1
ATOM 1460 C C . ALA B 1 30 ? 4.895 -16.234 15.539 1 52.66 30 ALA B C 1
ATOM 1462 O O . ALA B 1 30 ? 4.836 -15.094 15.078 1 52.66 30 ALA B O 1
ATOM 1463 N N . LEU B 1 31 ? 4.922 -16.469 16.734 1 58.34 31 LEU B N 1
ATOM 1464 C CA . LEU B 1 31 ? 4.848 -15.398 17.719 1 58.34 31 LEU B CA 1
ATOM 1465 C C . LEU B 1 31 ? 6.121 -14.555 17.703 1 58.34 31 LEU B C 1
ATOM 1467 O O . LEU B 1 31 ? 6.059 -13.336 17.844 1 58.34 31 LEU B O 1
ATOM 1471 N N . LYS B 1 32 ? 7.082 -15.258 17.641 1 54.12 32 LYS B N 1
ATOM 1472 C CA . LYS B 1 32 ? 8.359 -14.555 17.547 1 54.12 32 LYS B CA 1
ATOM 1473 C C . LYS B 1 32 ? 8.414 -13.672 16.297 1 54.12 32 LYS B C 1
ATOM 1475 O O . LYS B 1 32 ? 8.875 -12.531 16.359 1 54.12 32 LYS B O 1
ATOM 1480 N N . ARG B 1 33 ? 7.871 -14.266 15.289 1 48.03 33 ARG B N 1
ATOM 1481 C CA . ARG B 1 33 ? 7.824 -13.492 14.055 1 48.03 33 ARG B CA 1
ATOM 1482 C C . ARG B 1 33 ? 6.883 -12.305 14.188 1 48.03 33 ARG B C 1
ATOM 1484 O O . ARG B 1 33 ? 7.203 -11.203 13.734 1 48.03 33 ARG B O 1
ATOM 1491 N N . ALA B 1 34 ? 5.762 -12.602 14.742 1 51.03 34 ALA B N 1
ATOM 1492 C CA . ALA B 1 34 ? 4.789 -11.539 14.984 1 51.03 34 ALA B CA 1
ATOM 1493 C C . ALA B 1 34 ? 5.367 -10.469 15.906 1 51.03 34 ALA B C 1
ATOM 1495 O O . ALA B 1 34 ? 5.148 -9.273 15.695 1 51.03 34 ALA B O 1
ATOM 1496 N N . PHE B 1 35 ? 6.039 -10.906 16.844 1 52.56 35 PHE B N 1
ATOM 1497 C CA . PHE B 1 35 ? 6.672 -9.977 17.781 1 52.56 35 PHE B CA 1
ATOM 1498 C C . PHE B 1 35 ? 7.738 -9.148 17.078 1 52.56 35 PHE B C 1
ATOM 1500 O O . PHE B 1 35 ? 7.836 -7.938 17.281 1 52.56 35 PHE B O 1
ATOM 1507 N N . PHE B 1 36 ? 8.438 -9.836 16.297 1 48.47 36 PHE B N 1
ATOM 1508 C CA . PHE B 1 36 ? 9.484 -9.148 15.555 1 48.47 36 PHE B CA 1
ATOM 1509 C C . PHE B 1 36 ? 8.891 -8.164 14.555 1 48.47 36 PHE B C 1
ATOM 1511 O O . PHE B 1 36 ? 9.359 -7.027 14.438 1 48.47 36 PHE B O 1
ATOM 1518 N N . MET B 1 37 ? 7.898 -8.586 13.945 1 46.44 37 MET B N 1
ATOM 1519 C CA . MET B 1 37 ? 7.199 -7.68 13.039 1 46.44 37 MET B CA 1
ATOM 1520 C C . MET B 1 37 ? 6.562 -6.523 13.805 1 46.44 37 MET B C 1
ATOM 1522 O O . MET B 1 37 ? 6.605 -5.379 13.352 1 46.44 37 MET B O 1
ATOM 1526 N N . GLY B 1 38 ? 5.945 -6.871 14.844 1 48.16 38 GLY B N 1
ATOM 1527 C CA . GLY B 1 38 ? 5.332 -5.859 15.688 1 48.16 38 GLY B CA 1
ATOM 1528 C C . GLY B 1 38 ? 6.328 -4.855 16.234 1 48.16 38 GLY B C 1
ATOM 1529 O O . GLY B 1 38 ? 6.066 -3.648 16.234 1 48.16 38 GLY B O 1
ATOM 1530 N N . ARG B 1 39 ? 7.363 -5.469 16.719 1 48.69 39 ARG B N 1
ATOM 1531 C CA . ARG B 1 39 ? 8.414 -4.602 17.234 1 48.69 39 ARG B CA 1
ATOM 1532 C C . ARG B 1 39 ? 8.945 -3.668 16.156 1 48.69 39 ARG B C 1
ATOM 1534 O O . ARG B 1 39 ? 9.188 -2.486 16.406 1 48.69 39 ARG B O 1
ATOM 1541 N N . GLY B 1 40 ? 9.109 -4.293 15.047 1 44 40 GLY B N 1
ATOM 1542 C CA . GLY B 1 40 ? 9.523 -3.469 13.922 1 44 40 GLY B CA 1
ATOM 1543 C C . GLY B 1 40 ? 8.523 -2.379 13.578 1 44 40 GLY B C 1
ATOM 1544 O O . GLY B 1 40 ? 8.906 -1.227 13.367 1 44 40 GLY B O 1
ATOM 1545 N N . MET B 1 41 ? 7.359 -2.764 13.688 1 45.44 41 MET B N 1
ATOM 1546 C CA . MET B 1 41 ? 6.293 -1.798 13.438 1 45.44 41 MET B CA 1
ATOM 1547 C C . MET B 1 41 ? 6.238 -0.747 14.539 1 45.44 41 MET B C 1
ATOM 1549 O O . MET B 1 41 ? 6.055 0.44 14.258 1 45.44 41 MET B O 1
ATOM 1553 N N . ALA B 1 42 ? 6.332 -1.24 15.711 1 49.59 42 ALA B N 1
ATOM 1554 C CA . ALA B 1 42 ? 6.324 -0.321 16.844 1 49.59 42 ALA B CA 1
ATOM 1555 C C . ALA B 1 42 ? 7.469 0.682 16.75 1 49.59 42 ALA B C 1
ATOM 1557 O O . ALA B 1 42 ? 7.277 1.877 16.984 1 49.59 42 ALA B O 1
ATOM 1558 N N . LEU B 1 43 ? 8.57 0.067 16.516 1 46.66 43 LEU B N 1
ATOM 1559 C CA . LEU B 1 43 ? 9.734 0.939 16.391 1 46.66 43 LEU B CA 1
ATOM 1560 C C . LEU B 1 43 ? 9.547 1.92 15.234 1 46.66 43 LEU B C 1
ATOM 1562 O O . LEU B 1 43 ? 9.922 3.09 15.336 1 46.66 43 LEU B O 1
ATOM 1566 N N . SER B 1 44 ? 8.945 1.369 14.273 1 43.41 44 SER B N 1
ATOM 1567 C CA . SER B 1 44 ? 8.656 2.227 13.125 1 43.41 44 SER B CA 1
ATOM 1568 C C . SER B 1 44 ? 7.656 3.32 13.5 1 43.41 44 SER B C 1
ATOM 1570 O O . SER B 1 44 ? 7.816 4.477 13.102 1 43.41 44 SER B O 1
ATOM 1572 N N . ILE B 1 45 ? 6.645 2.939 14.219 1 46.38 45 ILE B N 1
ATOM 1573 C CA . ILE B 1 45 ? 5.641 3.898 14.664 1 46.38 45 ILE B CA 1
ATOM 1574 C C . ILE B 1 45 ? 6.293 4.965 15.539 1 46.38 45 ILE B C 1
ATOM 1576 O O . ILE B 1 45 ? 6.031 6.16 15.375 1 46.38 45 ILE B O 1
ATOM 1580 N N . PHE B 1 46 ? 7.098 4.434 16.406 1 49.34 46 PHE B N 1
ATOM 1581 C CA . PHE B 1 46 ? 7.82 5.363 17.266 1 49.34 46 PHE B CA 1
ATOM 1582 C C . PHE B 1 46 ? 8.672 6.316 16.453 1 49.34 46 PHE B C 1
ATOM 1584 O O . PHE B 1 46 ? 8.711 7.52 16.719 1 49.34 46 PHE B O 1
ATOM 1591 N N . ALA B 1 47 ? 9.336 5.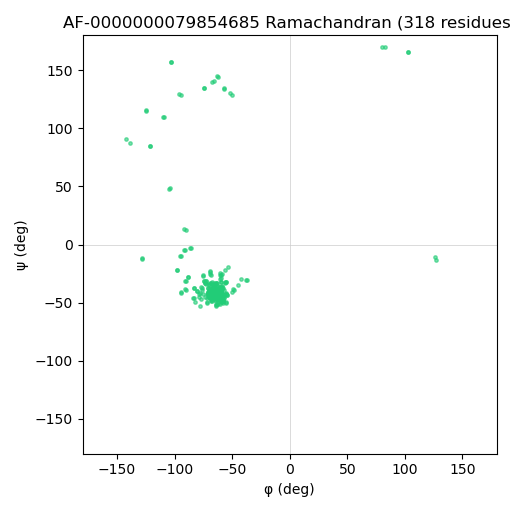781 15.586 1 45.94 47 ALA B N 1
ATOM 1592 C CA . ALA B 1 47 ? 10.172 6.59 14.703 1 45.94 47 ALA B CA 1
ATOM 1593 C C . ALA B 1 47 ? 9.328 7.598 13.93 1 45.94 47 ALA B C 1
ATOM 1595 O O . ALA B 1 47 ? 9.734 8.75 13.758 1 45.94 47 ALA B O 1
ATOM 1596 N N . VAL B 1 48 ? 8.203 7.148 13.547 1 44.72 48 VAL B N 1
ATOM 1597 C CA . VAL B 1 48 ? 7.289 7.996 12.789 1 44.72 48 VAL B CA 1
ATOM 1598 C C . VAL B 1 48 ? 6.828 9.164 13.656 1 44.72 48 VAL B C 1
ATOM 1600 O O . VAL B 1 48 ? 6.812 10.312 13.203 1 44.72 48 VAL B O 1
ATOM 1603 N N . ILE B 1 49 ? 6.496 8.781 14.805 1 49.69 49 ILE B N 1
ATOM 1604 C CA . ILE B 1 49 ? 6.043 9.812 15.727 1 49.69 49 ILE B CA 1
ATOM 1605 C C . ILE B 1 49 ? 7.152 10.844 15.93 1 49.69 49 ILE B C 1
ATOM 1607 O O . ILE B 1 49 ? 6.895 12.055 15.93 1 49.69 49 ILE B O 1
ATOM 1611 N N . PHE B 1 50 ? 8.297 10.328 16.031 1 51.12 50 PHE B N 1
ATOM 1612 C CA . PHE B 1 50 ? 9.438 11.203 16.234 1 51.12 50 PHE B CA 1
ATOM 1613 C C . PHE B 1 50 ? 9.719 12.016 14.969 1 51.12 50 PHE B C 1
ATOM 1615 O O . PHE B 1 50 ? 9.992 13.219 15.047 1 51.12 50 PHE B O 1
ATOM 1622 N N . ALA B 1 51 ? 9.703 11.414 13.945 1 48.69 51 ALA B N 1
ATOM 1623 C CA . ALA B 1 51 ? 9.93 12.078 12.664 1 48.69 51 ALA B CA 1
ATOM 1624 C C . ALA B 1 51 ? 8.883 13.164 12.422 1 48.69 51 ALA B C 1
ATOM 1626 O O . ALA B 1 51 ? 9.219 14.273 12.008 1 48.69 51 ALA B O 1
ATOM 1627 N N . ILE B 1 52 ? 7.684 12.781 12.633 1 48.72 52 ILE B N 1
ATOM 1628 C CA . ILE B 1 52 ? 6.609 13.75 12.5 1 48.72 52 ILE B CA 1
ATOM 1629 C C . ILE B 1 52 ? 6.895 14.961 13.391 1 48.72 52 ILE B C 1
ATOM 1631 O O . ILE B 1 52 ? 6.668 16.109 12.992 1 48.72 52 ILE B O 1
ATOM 1635 N N . GLY B 1 53 ? 7.297 14.547 14.469 1 46.41 53 GLY B N 1
ATOM 1636 C CA . GLY B 1 53 ? 7.676 15.617 15.383 1 46.41 53 GLY B CA 1
ATOM 1637 C C . GLY B 1 53 ? 8.711 16.562 14.797 1 46.41 53 GLY B C 1
ATOM 1638 O O . GLY B 1 53 ? 8.578 17.781 14.906 1 46.41 53 GLY B O 1
ATOM 1639 N N . ILE B 1 54 ? 9.656 16.031 14.164 1 50.28 54 ILE B N 1
ATOM 1640 C CA . ILE B 1 54 ? 10.742 16.828 13.586 1 50.28 54 ILE B CA 1
ATOM 1641 C C . ILE B 1 54 ? 10.227 17.594 12.375 1 50.28 54 ILE B C 1
ATOM 1643 O O . ILE B 1 54 ? 10.547 18.781 12.203 1 50.28 54 ILE B O 1
ATOM 1647 N N . ILE B 1 55 ? 9.594 16.938 11.531 1 48.62 55 ILE B N 1
ATOM 1648 C CA . ILE B 1 55 ? 9.055 17.578 10.344 1 48.62 55 ILE B CA 1
ATOM 1649 C C . ILE B 1 55 ? 8.164 18.75 10.758 1 48.62 55 ILE B C 1
ATOM 1651 O O . ILE B 1 55 ? 8.266 19.844 10.203 1 48.62 55 ILE B O 1
ATOM 1655 N N . LEU B 1 56 ? 7.316 18.344 11.648 1 48.28 56 LEU B N 1
ATOM 1656 C CA . LEU B 1 56 ? 6.418 19.391 12.133 1 48.28 56 LEU B CA 1
ATOM 1657 C C . LEU B 1 56 ? 7.199 20.531 12.773 1 48.28 56 LEU B C 1
ATOM 1659 O O . LEU B 1 56 ? 6.742 21.688 12.773 1 48.28 56 LEU B O 1
ATOM 1663 N N . ALA B 1 57 ? 8.289 20.125 13.266 1 48.69 57 ALA B N 1
ATOM 1664 C CA . ALA B 1 57 ? 9.156 21.156 13.836 1 48.69 57 ALA B CA 1
ATOM 1665 C C . ALA B 1 57 ? 9.742 22.047 12.75 1 48.69 57 ALA B C 1
ATOM 1667 O O . ALA B 1 57 ? 9.945 23.25 12.953 1 48.69 57 ALA B O 1
ATOM 1668 N N . VAL B 1 58 ? 10.102 21.484 11.68 1 51.75 58 VAL B N 1
ATOM 1669 C CA . VAL B 1 58 ? 10.727 22.234 10.602 1 51.75 58 VAL B CA 1
ATOM 1670 C C . VAL B 1 58 ? 9.648 22.875 9.727 1 51.75 58 VAL B C 1
ATOM 1672 O O . VAL B 1 58 ? 9.812 24 9.258 1 51.75 58 VAL B O 1
ATOM 1675 N N . LEU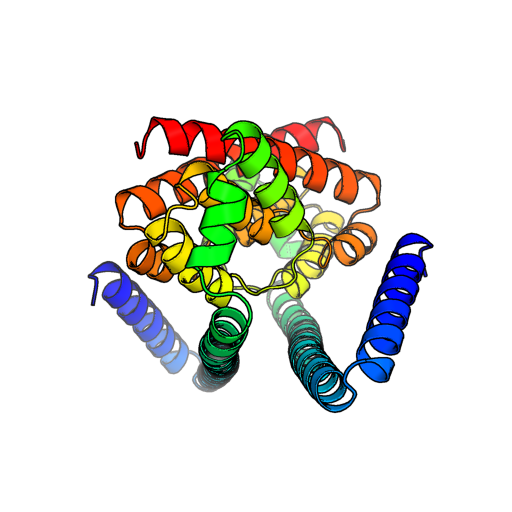 B 1 59 ? 8.617 22.188 9.336 1 50.78 59 LEU B N 1
ATOM 1676 C CA . LEU B 1 59 ? 7.5 22.688 8.539 1 50.78 59 LEU B CA 1
ATOM 1677 C C . LEU B 1 59 ? 6.18 22.516 9.281 1 50.78 59 LEU B C 1
ATOM 1679 O O . LEU B 1 59 ? 5.508 21.484 9.148 1 50.78 59 LEU B O 1
ATOM 1683 N N . PRO B 1 60 ? 5.918 23.516 10.125 1 51.78 60 PRO B N 1
ATOM 1684 C CA . PRO B 1 60 ? 4.656 23.484 10.867 1 51.78 60 PRO B CA 1
ATOM 1685 C C . PRO B 1 60 ? 3.445 23.25 9.969 1 51.78 60 PRO B C 1
ATOM 1687 O O . PRO B 1 60 ? 3.434 23.703 8.82 1 51.78 60 PRO B O 1
ATOM 1690 N N . PRO B 1 61 ? 2.611 22.297 1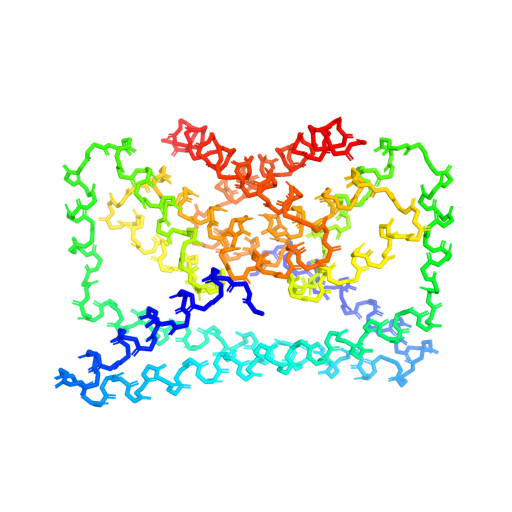0.305 1 56.31 61 PRO B N 1
ATOM 1691 C CA . PRO B 1 61 ? 1.4 21.984 9.539 1 56.31 61 PRO B CA 1
ATOM 1692 C C . PRO B 1 61 ? 0.717 23.234 8.984 1 56.31 61 PRO B C 1
ATOM 1694 O O . PRO B 1 61 ? 0.147 23.203 7.891 1 56.31 61 PRO B O 1
ATOM 1697 N N . ASP B 1 62 ? 0.893 24.188 9.688 1 58 62 ASP B N 1
ATOM 1698 C CA . ASP B 1 62 ? 0.259 25.438 9.281 1 58 62 ASP B CA 1
ATOM 1699 C C . ASP B 1 62 ? 0.857 25.969 7.973 1 58 62 ASP B C 1
ATOM 1701 O O . ASP B 1 62 ? 0.136 26.469 7.113 1 58 62 ASP B O 1
ATOM 1705 N N . LYS B 1 63 ? 2.137 25.703 7.883 1 61.72 63 LYS B N 1
ATOM 1706 C CA . LYS B 1 63 ? 2.775 26.203 6.668 1 61.72 63 LYS B CA 1
ATOM 1707 C C . LYS B 1 63 ? 2.447 25.312 5.473 1 61.72 63 LYS B C 1
ATOM 1709 O O . LYS B 1 63 ? 2.248 25.812 4.359 1 61.72 63 LYS B O 1
ATOM 1714 N N . ILE B 1 64 ? 2.371 24.125 5.66 1 63.22 64 ILE B N 1
ATOM 1715 C CA . ILE B 1 64 ? 2.021 23.188 4.602 1 63.22 64 ILE B CA 1
ATOM 1716 C C . ILE B 1 64 ? 0.589 23.438 4.137 1 63.22 64 ILE B C 1
ATOM 1718 O O . ILE B 1 64 ? 0.324 23.5 2.932 1 63.22 64 ILE B O 1
ATOM 1722 N N . SER B 1 65 ? -0.23 23.641 5.133 1 64 65 SER B N 1
ATOM 1723 C CA . SER B 1 65 ? -1.628 23.938 4.836 1 64 65 SER B CA 1
ATOM 1724 C C . SER B 1 65 ? -1.76 25.234 4.043 1 64 65 SER B C 1
ATOM 1726 O O . SER B 1 65 ? -2.615 25.344 3.16 1 64 65 SER B O 1
ATOM 1728 N N . GLU B 1 66 ? -0.894 26.047 4.426 1 65.31 66 GLU B N 1
ATOM 1729 C CA . GLU B 1 66 ? -0.937 27.328 3.732 1 65.31 66 GLU B CA 1
ATOM 1730 C C . GLU B 1 66 ? -0.543 27.188 2.266 1 65.31 66 GLU B C 1
ATOM 1732 O O . GLU B 1 66 ? -1.157 27.797 1.388 1 65.31 66 GLU B O 1
ATOM 1737 N N . ILE B 1 67 ? 0.37 26.391 2.09 1 64.5 67 ILE B N 1
ATOM 1738 C CA . ILE B 1 67 ? 0.867 26.203 0.731 1 64.5 67 ILE B CA 1
ATOM 1739 C C . ILE B 1 67 ? -0.168 25.438 -0.095 1 64.5 67 ILE B C 1
ATOM 1741 O O . ILE B 1 67 ? -0.46 25.812 -1.233 1 64.5 67 ILE B O 1
ATOM 1745 N N . ILE B 1 68 ? -0.708 24.469 0.521 1 65.19 68 ILE B N 1
ATOM 1746 C CA . ILE B 1 68 ? -1.67 23.625 -0.177 1 65.19 68 ILE B CA 1
ATOM 1747 C C . ILE B 1 68 ? -3.027 24.328 -0.233 1 65.19 68 ILE B C 1
ATOM 1749 O O . ILE B 1 68 ? -3.727 24.25 -1.246 1 65.19 68 ILE B O 1
ATOM 1753 N N . GLY B 1 69 ? -3.297 24.891 0.942 1 61.34 69 GLY B N 1
ATOM 1754 C CA . GLY B 1 69 ? -4.566 25.594 1.059 1 61.34 69 GLY B CA 1
ATOM 1755 C C . GLY B 1 69 ? -4.723 26.719 0.055 1 61.34 69 GLY B C 1
ATOM 1756 O O . GLY B 1 69 ? -5.844 27.094 -0.301 1 61.34 69 GLY B O 1
ATOM 1757 N N . LYS B 1 70 ? -3.666 27.234 -0.393 1 68.75 70 LYS B N 1
ATOM 1758 C CA . LYS B 1 70 ? -3.713 28.375 -1.304 1 68.75 70 LYS B CA 1
ATOM 1759 C C . LYS B 1 70 ? -3.854 27.906 -2.752 1 68.75 70 LYS B C 1
ATOM 1761 O O . LYS B 1 70 ? -4.125 28.719 -3.643 1 68.75 70 LYS B O 1
ATOM 1766 N N . GLN B 1 71 ? -3.838 26.688 -2.895 1 74.75 71 GLN B N 1
ATOM 1767 C CA . GLN B 1 71 ? -3.887 26.172 -4.262 1 74.75 71 GLN B CA 1
ATOM 1768 C C . GLN B 1 71 ? -5.281 25.656 -4.605 1 74.75 71 GLN B C 1
ATOM 1770 O O . GLN B 1 71 ? -6.113 25.453 -3.717 1 74.75 71 GLN B O 1
ATOM 1775 N N . ASN B 1 72 ? -5.492 25.641 -5.883 1 85.25 72 ASN B N 1
ATOM 1776 C CA . ASN B 1 72 ? -6.711 25 -6.355 1 85.25 72 ASN B CA 1
ATOM 1777 C C . ASN B 1 72 ? -6.789 23.547 -5.891 1 85.25 72 ASN B C 1
ATOM 1779 O O . ASN B 1 72 ? -5.773 22.844 -5.848 1 85.25 72 ASN B O 1
ATOM 1783 N N . LEU B 1 73 ? -7.91 23.203 -5.422 1 85.44 73 LEU B N 1
ATOM 1784 C CA . LEU B 1 73 ? -8.148 21.875 -4.859 1 85.44 73 LEU B CA 1
ATOM 1785 C C . LEU B 1 73 ? -7.648 20.781 -5.801 1 85.44 73 LEU B C 1
ATOM 1787 O O . LEU B 1 73 ? -7.055 19.797 -5.355 1 85.44 73 LEU B O 1
ATOM 1791 N N . PHE B 1 74 ? -7.852 21.031 -7.039 1 88.56 74 PHE B N 1
ATOM 1792 C CA . PHE B 1 74 ? -7.453 20.031 -8.016 1 88.56 74 PHE B CA 1
ATOM 1793 C C . PHE B 1 74 ? -5.934 19.953 -8.125 1 88.56 74 PHE B C 1
ATOM 1795 O O . PHE B 1 74 ? -5.367 18.859 -8.172 1 88.56 74 PHE B O 1
ATOM 1802 N N . VAL B 1 75 ? -5.328 21.062 -8.133 1 89.31 75 VAL B N 1
ATOM 1803 C CA . VAL B 1 75 ? -3.873 21.125 -8.211 1 89.31 75 VAL B CA 1
ATOM 1804 C C . VAL B 1 75 ? -3.266 20.531 -6.941 1 89.31 75 VAL B C 1
ATOM 1806 O O . VAL B 1 75 ? -2.305 19.75 -7.012 1 89.31 75 VAL B O 1
ATOM 1809 N N . ALA B 1 76 ? -3.859 20.859 -5.832 1 87.62 76 ALA B N 1
ATOM 1810 C CA . ALA B 1 76 ? -3.389 20.344 -4.555 1 87.62 76 ALA B CA 1
ATOM 1811 C C . ALA B 1 76 ? -3.518 18.812 -4.512 1 87.62 76 ALA B C 1
ATOM 1813 O O . ALA B 1 76 ? -2.641 18.125 -3.982 1 87.62 76 ALA B O 1
ATOM 1814 N N . THR B 1 77 ? -4.609 18.312 -5.098 1 92.62 77 THR B N 1
ATOM 1815 C CA . THR B 1 77 ? -4.871 16.875 -5.105 1 92.62 77 THR B CA 1
ATOM 1816 C C . THR B 1 77 ? -3.852 16.141 -5.977 1 92.62 77 THR B C 1
ATOM 1818 O O . THR B 1 77 ? -3.281 15.133 -5.562 1 92.62 77 THR B O 1
ATOM 1821 N N . ILE B 1 78 ? -3.574 16.719 -7.082 1 92.19 78 ILE B N 1
ATOM 1822 C CA . ILE B 1 78 ? -2.625 16.094 -8.008 1 92.19 78 ILE B CA 1
ATOM 1823 C C . ILE B 1 78 ? -1.219 16.156 -7.41 1 92.19 78 ILE B C 1
ATOM 1825 O O . ILE B 1 78 ? -0.469 15.18 -7.48 1 92.19 78 ILE B O 1
ATOM 1829 N N . ALA B 1 79 ? -0.872 17.234 -6.883 1 88.38 79 ALA B N 1
ATOM 1830 C CA . ALA B 1 79 ? 0.434 17.391 -6.242 1 88.38 79 ALA B CA 1
ATOM 1831 C C . ALA B 1 79 ? 0.599 16.391 -5.098 1 88.38 79 ALA B C 1
ATOM 1833 O O . ALA B 1 79 ? 1.644 15.75 -4.969 1 88.38 79 ALA B O 1
ATOM 1834 N N . ALA B 1 80 ? -0.417 16.297 -4.266 1 88.81 80 ALA B N 1
ATOM 1835 C CA . ALA B 1 80 ? -0.386 15.359 -3.141 1 88.81 80 ALA B CA 1
ATOM 1836 C C . ALA B 1 80 ? -0.211 13.922 -3.627 1 88.81 80 ALA B C 1
ATOM 1838 O O . ALA B 1 80 ? 0.536 13.148 -3.027 1 88.81 80 ALA B O 1
ATOM 1839 N N . ALA B 1 81 ? -0.907 13.672 -4.75 1 92 81 ALA B N 1
ATOM 1840 C CA . ALA B 1 81 ? -0.808 12.336 -5.328 1 92 81 ALA B CA 1
ATOM 1841 C C . ALA B 1 81 ? 0.613 12.047 -5.805 1 92 81 ALA B C 1
ATOM 1843 O O . ALA B 1 81 ? 1.143 10.953 -5.574 1 92 81 ALA B O 1
ATOM 1844 N N . VAL B 1 82 ? 1.221 12.945 -6.453 1 87.94 82 VAL B N 1
ATOM 1845 C CA . VAL B 1 82 ? 2.582 12.797 -6.953 1 87.94 82 VAL B CA 1
ATOM 1846 C C . VAL B 1 82 ? 3.547 12.633 -5.781 1 87.94 82 VAL B C 1
ATOM 1848 O O . VAL B 1 82 ? 4.418 11.758 -5.805 1 87.94 82 VAL B O 1
ATOM 1851 N N . PHE B 1 83 ? 3.324 13.375 -4.781 1 83 83 PHE B N 1
ATOM 1852 C CA . PHE B 1 83 ? 4.176 13.289 -3.602 1 83 83 PHE B CA 1
ATOM 1853 C C . PHE B 1 83 ? 4.012 11.938 -2.916 1 83 83 PHE B C 1
ATOM 1855 O O . PHE B 1 83 ? 4.992 11.352 -2.449 1 83 83 PHE B O 1
ATOM 1862 N N . GLY B 1 84 ? 2.766 11.469 -2.828 1 84.75 84 GLY B N 1
ATOM 1863 C CA . GLY B 1 84 ? 2.523 10.156 -2.24 1 84.75 84 GLY B CA 1
ATOM 1864 C C . GLY B 1 84 ? 3.225 9.031 -2.975 1 84.75 84 GLY B C 1
ATOM 1865 O O . GLY B 1 84 ? 3.701 8.078 -2.354 1 84.75 84 GLY B O 1
ATOM 1866 N N . THR B 1 85 ? 3.357 9.211 -4.258 1 83.88 85 THR B N 1
ATOM 1867 C CA . THR B 1 85 ? 3.951 8.18 -5.109 1 83.88 85 THR B CA 1
ATOM 1868 C C . THR B 1 85 ? 5.461 8.102 -4.887 1 83.88 85 THR B C 1
ATOM 1870 O O . THR B 1 85 ? 6.043 7.02 -4.93 1 83.88 85 THR B O 1
ATOM 1873 N N . ILE B 1 86 ? 6 9.188 -4.586 1 75.19 86 ILE B N 1
ATOM 1874 C CA . ILE B 1 86 ? 7.461 9.242 -4.543 1 75.19 86 ILE B CA 1
ATOM 1875 C C . ILE B 1 86 ? 7.938 9.094 -3.1 1 75.19 86 ILE B C 1
ATOM 1877 O O . ILE B 1 86 ? 9.102 8.773 -2.855 1 75.19 86 ILE B O 1
ATOM 1881 N N . THR B 1 87 ? 7.059 9.398 -2.199 1 66.31 87 THR B N 1
ATOM 1882 C CA . THR B 1 87 ? 7.434 9.359 -0.79 1 66.31 87 THR B CA 1
ATOM 1883 C C . THR B 1 87 ? 7.531 7.918 -0.296 1 66.31 87 THR B C 1
ATOM 1885 O O . THR B 1 87 ? 6.734 7.066 -0.691 1 66.31 87 THR B O 1
ATOM 1888 N N . LEU B 1 88 ? 8.57 7.672 0.417 1 57.59 88 LEU B N 1
ATOM 1889 C CA . LEU B 1 88 ? 8.789 6.336 0.964 1 57.59 88 LEU B CA 1
ATOM 1890 C C . LEU B 1 88 ? 8.484 6.301 2.457 1 57.59 88 LEU B C 1
ATOM 1892 O O . LEU B 1 88 ? 9.352 5.961 3.266 1 57.59 88 LEU B O 1
ATOM 1896 N N . ILE B 1 89 ? 7.371 6.852 2.795 1 60.56 89 ILE B N 1
ATOM 1897 C CA . ILE B 1 89 ? 6.922 6.871 4.184 1 60.56 89 ILE B CA 1
ATOM 1898 C C . ILE B 1 89 ? 5.988 5.691 4.441 1 60.56 89 ILE B C 1
ATOM 1900 O O . ILE B 1 89 ? 5.066 5.441 3.664 1 60.56 89 ILE B O 1
ATOM 1904 N N . PRO B 1 90 ? 6.258 4.973 5.43 1 62.53 90 PRO B N 1
ATOM 1905 C CA . PRO B 1 90 ? 5.336 3.883 5.762 1 62.53 90 PRO B CA 1
ATOM 1906 C C . PRO B 1 90 ? 3.939 4.379 6.121 1 62.53 90 PRO B C 1
ATOM 1908 O O . PRO B 1 90 ? 3.795 5.457 6.703 1 62.53 90 PRO B O 1
ATOM 1911 N N . ALA B 1 91 ? 3.004 3.576 5.699 1 70.94 91 ALA B N 1
ATOM 1912 C CA . ALA B 1 91 ? 1.605 3.961 5.867 1 70.94 91 ALA B CA 1
ATOM 1913 C C . ALA B 1 91 ? 1.293 4.266 7.328 1 70.94 91 ALA B C 1
ATOM 1915 O O . ALA B 1 91 ? 0.538 5.195 7.629 1 70.94 91 ALA B O 1
ATOM 1916 N N . PHE B 1 92 ? 1.933 3.607 8.172 1 63.59 92 PHE B N 1
ATOM 1917 C CA . PHE B 1 92 ? 1.659 3.75 9.594 1 63.59 92 PHE B CA 1
ATOM 1918 C C . PHE B 1 92 ? 2.102 5.117 10.102 1 63.59 92 PHE B C 1
ATOM 1920 O O . PHE B 1 92 ? 1.575 5.621 11.094 1 63.59 92 PHE B O 1
ATOM 1927 N N . ILE B 1 93 ? 3.037 5.633 9.406 1 63.44 93 ILE B N 1
ATOM 1928 C CA . ILE B 1 93 ? 3.508 6.973 9.742 1 63.44 93 ILE B CA 1
ATOM 1929 C C . ILE B 1 93 ? 2.713 8.016 8.953 1 63.44 93 ILE B C 1
ATOM 1931 O O . ILE B 1 93 ? 2.371 9.07 9.477 1 63.44 93 ILE B O 1
ATOM 1935 N N . ALA B 1 94 ? 2.416 7.746 7.781 1 77.75 94 ALA B N 1
ATOM 1936 C CA . ALA B 1 94 ? 1.767 8.68 6.867 1 77.75 94 ALA B CA 1
ATOM 1937 C C . ALA B 1 94 ? 0.356 9.023 7.34 1 77.75 94 ALA B C 1
ATOM 1939 O O . ALA B 1 94 ? -0.081 10.172 7.23 1 77.75 94 ALA B O 1
ATOM 1940 N N . PHE B 1 95 ? -0.333 8.117 7.934 1 80.88 95 PHE B N 1
ATOM 1941 C CA . PHE B 1 95 ? -1.729 8.336 8.297 1 80.88 95 PHE B CA 1
ATOM 1942 C C . PHE B 1 95 ? -1.846 9.391 9.391 1 80.88 95 PHE B C 1
ATOM 1944 O O . PHE B 1 95 ? -2.611 10.352 9.258 1 80.88 95 PHE B O 1
ATOM 1951 N N . PRO B 1 96 ? -1.054 9.227 10.43 1 73.56 96 PRO B N 1
ATOM 1952 C CA . PRO B 1 96 ? -1.126 10.289 11.445 1 73.56 96 PRO B CA 1
ATOM 1953 C C . PRO B 1 96 ? -0.62 11.633 10.922 1 73.56 96 PRO B C 1
ATOM 1955 O O . PRO B 1 96 ? -1.171 12.68 11.266 1 73.56 96 PRO B O 1
ATOM 1958 N N . LEU B 1 97 ? 0.377 11.609 10.203 1 73.94 97 LEU B N 1
ATOM 1959 C CA . LEU B 1 97 ? 0.921 12.836 9.625 1 73.94 97 LEU B CA 1
ATOM 1960 C C . LEU B 1 97 ? -0.13 13.547 8.781 1 73.94 97 LEU B C 1
ATOM 1962 O O . LEU B 1 97 ? -0.354 14.75 8.953 1 73.94 97 LEU B O 1
ATOM 1966 N N . ILE B 1 98 ? -0.769 12.852 7.953 1 83.44 98 ILE B N 1
ATOM 1967 C CA . ILE B 1 98 ? -1.758 13.438 7.051 1 83.44 98 ILE B CA 1
ATOM 1968 C C . ILE B 1 98 ? -3.027 13.781 7.832 1 83.44 98 ILE B C 1
ATOM 1970 O O . ILE B 1 98 ? -3.713 14.758 7.52 1 83.44 98 ILE B O 1
ATOM 1974 N N . GLY B 1 99 ? -3.277 12.977 8.867 1 81.81 99 GLY B N 1
ATOM 1975 C CA . GLY B 1 99 ? -4.379 13.328 9.75 1 81.81 99 GLY B CA 1
ATOM 1976 C C . GLY B 1 99 ? -4.23 14.711 10.359 1 81.81 99 GLY B C 1
ATOM 1977 O O . GLY B 1 99 ? -5.195 15.477 10.414 1 81.81 99 GLY B O 1
ATOM 1978 N N . THR B 1 100 ? -3.078 14.914 10.797 1 73.38 100 THR B N 1
ATOM 1979 C CA . THR B 1 100 ? -2.791 16.219 11.375 1 73.38 100 THR B CA 1
ATOM 1980 C C . THR B 1 100 ? -2.896 17.312 10.328 1 73.38 100 THR B C 1
ATOM 1982 O O . THR B 1 100 ? -3.439 18.391 10.594 1 73.38 100 THR B O 1
ATOM 1985 N N . LEU B 1 101 ? -2.475 17.094 9.141 1 75.75 101 LEU B N 1
ATOM 1986 C CA . LEU B 1 101 ? -2.516 18.062 8.055 1 75.75 101 LEU B CA 1
ATOM 1987 C C . LEU B 1 101 ? -3.951 18.328 7.605 1 75.75 101 LEU B C 1
ATOM 1989 O O . LEU B 1 101 ? -4.32 19.453 7.297 1 75.75 101 LEU B O 1
ATOM 1993 N N . ALA B 1 102 ? -4.695 17.297 7.559 1 81.38 102 ALA B N 1
ATOM 1994 C CA . ALA B 1 102 ? -6.105 17.422 7.203 1 81.38 102 ALA B CA 1
ATOM 1995 C C . ALA B 1 102 ? -6.844 18.297 8.203 1 81.38 102 ALA B C 1
ATOM 1997 O O . ALA B 1 102 ? -7.688 19.109 7.816 1 81.38 102 ALA B O 1
ATOM 1998 N N . GLY B 1 103 ? -6.449 18.078 9.375 1 77.19 103 GLY B N 1
ATOM 1999 C CA . GLY B 1 103 ? -7.031 18.922 10.414 1 77.19 103 GLY B CA 1
ATOM 2000 C C . GLY B 1 103 ? -6.578 20.359 10.344 1 77.19 103 GLY B C 1
ATOM 2001 O O . GLY B 1 103 ? -7.285 21.266 10.797 1 77.19 103 GLY B O 1
ATOM 2002 N N . ALA B 1 104 ? -5.465 20.547 9.75 1 72.69 104 ALA B N 1
ATOM 2003 C CA . ALA B 1 104 ? -4.891 21.891 9.664 1 72.69 104 ALA B CA 1
ATOM 2004 C C . ALA B 1 104 ? -5.344 22.609 8.391 1 72.69 104 ALA B C 1
ATOM 2006 O O . ALA B 1 104 ? -4.895 23.719 8.102 1 72.69 104 ALA B O 1
ATOM 2007 N N . GLY B 1 105 ? -6.109 21.875 7.508 1 75.62 105 GLY B N 1
ATOM 2008 C CA . GLY B 1 105 ? -6.684 22.609 6.391 1 75.62 105 GLY B CA 1
ATOM 2009 C C . GLY B 1 105 ? -6.367 22 5.043 1 75.62 105 GLY B C 1
ATOM 2010 O O . GLY B 1 105 ? -6.824 22.484 4.008 1 75.62 105 GLY B O 1
ATOM 2011 N N . VAL B 1 106 ? -5.426 21.062 4.863 1 75.69 106 VAL B N 1
ATOM 2012 C CA . VAL B 1 106 ? -5.051 20.438 3.596 1 75.69 106 VAL B CA 1
ATOM 2013 C C . VAL B 1 106 ? -6.289 19.859 2.924 1 75.69 106 VAL B C 1
ATOM 2015 O O . VAL B 1 106 ? -6.383 19.828 1.693 1 75.69 106 VAL B O 1
ATOM 2018 N N . GLY B 1 107 ? -7.367 19.594 3.525 1 83.62 107 GLY B N 1
ATOM 2019 C CA . GLY B 1 107 ? -8.602 19.031 2.992 1 83.62 107 GLY B CA 1
ATOM 2020 C C . GLY B 1 107 ? -8.555 17.531 2.812 1 83.62 107 GLY B C 1
ATOM 2021 O O . GLY B 1 107 ? -7.469 16.953 2.74 1 83.62 107 GLY B O 1
ATOM 2022 N N . ILE B 1 108 ? -9.641 16.969 2.551 1 89 108 ILE B N 1
ATOM 2023 C CA . ILE B 1 108 ? -9.812 15.516 2.504 1 89 108 ILE B CA 1
ATOM 2024 C C . ILE B 1 108 ? -9.32 14.977 1.163 1 89 108 ILE B C 1
ATOM 2026 O O . ILE B 1 108 ? -8.633 13.953 1.112 1 89 108 ILE B O 1
ATOM 2030 N N . MET B 1 109 ? -9.602 15.703 0.118 1 93.06 109 MET B N 1
ATOM 2031 C CA . MET B 1 109 ? -9.297 15.211 -1.222 1 93.06 109 MET B CA 1
ATOM 2032 C C . MET B 1 109 ? -7.793 15.047 -1.411 1 93.06 109 MET B C 1
ATOM 2034 O O . MET B 1 109 ? -7.316 13.961 -1.752 1 93.06 109 MET B O 1
ATOM 2038 N N . PRO B 1 110 ? -7.012 16.109 -1.123 1 92.19 110 PRO B N 1
ATOM 2039 C CA . PRO B 1 110 ? -5.562 15.938 -1.234 1 92.19 110 PRO B CA 1
ATOM 2040 C C . PRO B 1 110 ? -5.02 14.906 -0.249 1 92.19 110 PRO B C 1
ATOM 2042 O O . PRO B 1 110 ? -4.07 14.188 -0.565 1 92.19 110 PRO B O 1
ATOM 2045 N N . SER B 1 111 ? -5.59 14.773 0.929 1 91.88 111 SER B N 1
ATOM 2046 C CA . SER B 1 111 ? -5.164 13.797 1.929 1 91.88 111 SER B CA 1
ATOM 2047 C C . SER B 1 111 ? -5.348 12.367 1.425 1 91.88 111 SER B C 1
ATOM 2049 O O . SER B 1 111 ? -4.434 11.547 1.523 1 91.88 111 SER B O 1
ATOM 2051 N N . VAL B 1 112 ? -6.492 12.148 0.814 1 93.69 112 VAL B N 1
ATOM 2052 C CA . VAL B 1 112 ? -6.805 10.828 0.285 1 93.69 112 VAL B CA 1
ATOM 2053 C C . VAL B 1 112 ? -5.891 10.508 -0.895 1 93.69 112 VAL B C 1
ATOM 2055 O O . VAL B 1 112 ? -5.391 9.391 -1.018 1 93.69 112 VAL B O 1
ATOM 2058 N N . ALA B 1 113 ? -5.688 11.469 -1.729 1 93.75 113 ALA B N 1
ATOM 2059 C CA . ALA B 1 113 ? -4.812 11.273 -2.883 1 93.75 113 ALA B CA 1
ATOM 2060 C C . ALA B 1 113 ? -3.402 10.883 -2.443 1 93.75 113 ALA B C 1
ATOM 2062 O O . ALA B 1 113 ? -2.809 9.953 -2.992 1 93.75 113 ALA B O 1
ATOM 2063 N N . PHE B 1 114 ? -2.926 11.547 -1.492 1 89.56 114 PHE B N 1
ATOM 2064 C CA . PHE B 1 114 ? -1.596 11.266 -0.961 1 89.56 114 PHE B CA 1
ATOM 2065 C C . PHE B 1 114 ? -1.53 9.867 -0.37 1 89.56 114 PHE B C 1
ATOM 2067 O O . PHE B 1 114 ? -0.653 9.078 -0.727 1 89.56 114 PHE B O 1
ATOM 2074 N N . LEU B 1 115 ? -2.432 9.586 0.453 1 90.69 115 LEU B N 1
ATOM 2075 C CA . LEU B 1 115 ? -2.41 8.328 1.188 1 90.69 115 LEU B CA 1
ATOM 2076 C C . LEU B 1 115 ? -2.615 7.148 0.244 1 90.69 115 LEU B C 1
ATOM 2078 O O . LEU B 1 115 ? -1.958 6.113 0.387 1 90.69 115 LEU B O 1
ATOM 2082 N N . THR B 1 116 ? -3.506 7.316 -0.676 1 91.94 116 THR B N 1
ATOM 2083 C CA . THR B 1 116 ? -3.83 6.227 -1.593 1 91.94 116 THR B CA 1
ATOM 2084 C C . THR B 1 116 ? -2.674 5.965 -2.553 1 91.94 116 THR B C 1
ATOM 2086 O O . THR B 1 116 ? -2.312 4.812 -2.797 1 91.94 116 THR B O 1
ATOM 2089 N N . THR B 1 117 ? -2.072 7.008 -3.061 1 91.44 117 THR B N 1
ATOM 2090 C CA . THR B 1 117 ? -0.936 6.805 -3.953 1 91.44 117 THR B CA 1
ATOM 2091 C C . THR B 1 117 ? 0.275 6.289 -3.18 1 91.44 117 THR B C 1
ATOM 2093 O O . THR B 1 117 ? 1.054 5.488 -3.697 1 91.44 117 THR B O 1
ATOM 2096 N N . LEU B 1 118 ? 0.388 6.746 -2.014 1 84.12 118 LEU B N 1
ATOM 2097 C CA . LEU B 1 118 ? 1.468 6.273 -1.155 1 84.12 118 LEU B CA 1
ATOM 2098 C C . LEU B 1 118 ? 1.387 4.762 -0.964 1 84.12 118 LEU B C 1
ATOM 2100 O O . LEU B 1 118 ? 2.412 4.078 -0.951 1 84.12 118 LEU B O 1
ATOM 2104 N N . THR B 1 119 ? 0.183 4.285 -0.885 1 83.06 119 THR B N 1
ATOM 2105 C CA . THR B 1 119 ? -0.006 2.867 -0.595 1 83.06 119 THR B CA 1
ATOM 2106 C C . THR B 1 119 ? -0.055 2.053 -1.885 1 83.06 119 THR B C 1
ATOM 2108 O O . THR B 1 119 ? 0.381 0.899 -1.913 1 83.06 119 THR B O 1
ATOM 2111 N N . MET B 1 120 ? -0.53 2.605 -2.91 1 82.94 120 MET B N 1
ATOM 2112 C CA . MET B 1 120 ? -0.83 1.849 -4.121 1 82.94 120 MET B CA 1
ATOM 2113 C C . MET B 1 120 ? 0.339 1.902 -5.102 1 82.94 120 MET B C 1
ATOM 2115 O O . MET B 1 120 ? 0.598 0.935 -5.82 1 82.94 120 MET B O 1
ATOM 2119 N N . VAL B 1 121 ? 0.875 3.082 -5.164 1 74.94 121 VAL B N 1
ATOM 2120 C CA . VAL B 1 121 ? 1.874 3.369 -6.188 1 74.94 121 VAL B CA 1
ATOM 2121 C C . VAL B 1 121 ? 3.248 3.527 -5.543 1 74.94 121 VAL B C 1
ATOM 2123 O O . VAL B 1 121 ? 3.416 4.324 -4.613 1 74.94 121 VAL B O 1
ATOM 2126 N N . GLY B 1 122 ? 4.09 2.545 -5.801 1 68.31 122 GLY B N 1
ATOM 2127 C CA . GLY B 1 122 ? 5.352 2.684 -5.09 1 68.31 122 GLY B CA 1
ATOM 2128 C C . GLY B 1 122 ? 6.559 2.664 -6.008 1 68.31 122 GLY B C 1
ATOM 2129 O O . GLY B 1 122 ? 6.801 1.675 -6.703 1 68.31 122 GLY B O 1
ATOM 2130 N N . VAL B 1 123 ? 7.141 3.838 -5.957 1 66.12 123 VAL B N 1
ATOM 2131 C CA . VAL B 1 123 ? 8.43 3.906 -6.645 1 66.12 123 VAL B CA 1
ATOM 2132 C C . VAL B 1 123 ? 9.398 2.9 -6.027 1 66.12 123 VAL B C 1
ATOM 2134 O O . VAL B 1 123 ? 10.25 2.344 -6.727 1 66.12 123 VAL B O 1
ATOM 2137 N N . ALA B 1 124 ? 9.133 2.631 -4.805 1 64.38 124 ALA B N 1
ATOM 2138 C CA . ALA B 1 124 ? 10.008 1.711 -4.078 1 64.38 124 ALA B CA 1
ATOM 2139 C C . ALA B 1 124 ? 9.781 0.27 -4.531 1 64.38 124 ALA B C 1
ATOM 2141 O O . ALA B 1 124 ? 10.719 -0.528 -4.574 1 64.38 124 ALA B O 1
ATOM 2142 N N . THR B 1 125 ? 8.57 -0.026 -4.879 1 71.62 125 THR B N 1
ATOM 2143 C CA . THR B 1 125 ? 8.25 -1.403 -5.234 1 71.62 125 THR B CA 1
ATOM 2144 C C . THR B 1 125 ? 8.352 -1.611 -6.742 1 71.62 125 THR B C 1
ATOM 2146 O O . THR B 1 125 ? 8.398 -2.748 -7.219 1 71.62 125 THR B O 1
ATOM 2149 N N . PHE B 1 126 ? 8.492 -0.502 -7.445 1 79 126 PHE B N 1
ATOM 2150 C CA . PHE B 1 126 ? 8.484 -0.557 -8.906 1 79 126 PHE B CA 1
ATOM 2151 C C . PHE B 1 126 ? 9.602 -1.463 -9.414 1 79 126 PHE B C 1
ATOM 2153 O O . PHE B 1 126 ? 9.359 -2.332 -10.258 1 79 126 PHE B O 1
ATOM 2160 N N . PRO B 1 127 ? 10.812 -1.292 -8.938 1 68.5 127 PRO B N 1
ATOM 2161 C CA . PRO B 1 127 ? 11.875 -2.172 -9.43 1 68.5 127 PRO B CA 1
ATOM 2162 C C . PRO B 1 127 ? 11.594 -3.646 -9.156 1 68.5 127 PRO B C 1
ATOM 2164 O O . PRO B 1 127 ? 11.914 -4.504 -9.984 1 68.5 127 PRO B O 1
ATOM 2167 N N . LEU B 1 128 ? 11.039 -3.895 -8.078 1 70.19 128 LEU B N 1
ATOM 2168 C CA . LEU B 1 128 ? 10.703 -5.273 -7.73 1 70.19 128 LEU B CA 1
ATOM 2169 C C . LEU B 1 128 ? 9.602 -5.809 -8.641 1 70.19 128 LEU B C 1
ATOM 2171 O O . LEU B 1 128 ? 9.664 -6.961 -9.078 1 70.19 128 LEU B O 1
ATOM 2175 N N . GLU B 1 129 ? 8.648 -4.996 -8.867 1 81.81 129 GLU B N 1
ATOM 2176 C CA . GLU B 1 129 ? 7.57 -5.371 -9.781 1 81.81 129 GLU B CA 1
ATOM 2177 C C . GLU B 1 129 ? 8.102 -5.656 -11.18 1 81.81 129 GLU B C 1
ATOM 2179 O O . GLU B 1 129 ? 7.691 -6.625 -11.82 1 81.81 129 GLU B O 1
ATOM 2184 N N . LYS B 1 130 ? 8.961 -4.777 -11.531 1 81.62 130 LYS B N 1
ATOM 2185 C CA . LYS B 1 130 ? 9.555 -4.934 -12.859 1 81.62 130 LYS B CA 1
ATOM 2186 C C . LYS B 1 130 ? 10.352 -6.23 -12.953 1 81.62 130 LYS B C 1
ATOM 2188 O O . LYS B 1 130 ? 10.266 -6.949 -13.953 1 81.62 130 LYS B O 1
ATOM 2193 N N . LYS B 1 131 ? 11.039 -6.488 -11.977 1 75.31 131 LYS B N 1
ATOM 2194 C CA . LYS B 1 131 ? 11.898 -7.672 -11.953 1 75.31 131 LYS B CA 1
ATOM 2195 C C . LYS B 1 131 ? 11.062 -8.953 -11.953 1 75.31 131 LYS B C 1
ATOM 2197 O O . LYS B 1 131 ? 11.367 -9.898 -12.68 1 75.31 131 LYS B O 1
ATOM 2202 N N . GLU B 1 132 ? 9.977 -8.953 -11.242 1 75.75 132 GLU B N 1
ATOM 2203 C CA . GLU B 1 132 ? 9.211 -10.18 -11.039 1 75.75 132 GLU B CA 1
ATOM 2204 C C . GLU B 1 132 ? 8.18 -10.375 -12.141 1 75.75 132 GLU B C 1
ATOM 2206 O O . GLU B 1 132 ? 7.855 -11.508 -12.508 1 75.75 132 GLU B O 1
ATOM 2211 N N . PHE B 1 133 ? 7.668 -9.258 -12.766 1 86.62 133 PHE B N 1
ATOM 2212 C CA . PHE B 1 133 ? 6.52 -9.383 -13.656 1 86.62 133 PHE B CA 1
ATOM 2213 C C . PHE B 1 133 ? 6.797 -8.727 -15 1 86.62 133 PHE B C 1
ATOM 2215 O O . PHE B 1 133 ? 6.039 -8.906 -15.953 1 86.62 133 PHE B O 1
ATOM 2222 N N . GLY B 1 134 ? 7.867 -7.98 -15.031 1 84.44 134 GLY B N 1
ATOM 2223 C CA . GLY B 1 134 ? 8.188 -7.305 -16.281 1 84.44 134 GLY B CA 1
ATOM 2224 C C . GLY B 1 134 ? 7.824 -5.832 -16.281 1 84.44 134 GLY B C 1
ATOM 2225 O O . GLY B 1 134 ? 7.043 -5.387 -15.438 1 84.44 134 GLY B O 1
ATOM 2226 N N . THR B 1 135 ? 8.32 -5.078 -17.219 1 87.44 135 THR B N 1
ATOM 2227 C CA . THR B 1 135 ? 8.148 -3.633 -17.297 1 87.44 135 THR B CA 1
ATOM 2228 C C . THR B 1 135 ? 6.711 -3.279 -17.672 1 87.44 135 THR B C 1
ATOM 2230 O O . THR B 1 135 ? 6.148 -2.322 -17.125 1 87.44 135 THR B O 1
ATOM 2233 N N . LYS B 1 136 ? 6.164 -4 -18.562 1 92.19 136 LYS B N 1
ATOM 2234 C CA . LYS B 1 136 ? 4.793 -3.725 -18.984 1 92.19 136 LYS B CA 1
ATOM 2235 C C . LYS B 1 136 ? 3.824 -3.857 -17.812 1 92.19 136 LYS B C 1
ATOM 2237 O O . LYS B 1 136 ? 2.941 -3.014 -17.641 1 92.19 136 LYS B O 1
ATOM 2242 N N . PHE B 1 137 ? 4.027 -4.922 -17.047 1 91.69 137 PHE B N 1
ATOM 2243 C CA . PHE B 1 137 ? 3.209 -5.148 -15.867 1 91.69 137 PHE B CA 1
ATOM 2244 C C . PHE B 1 137 ? 3.365 -4.004 -14.875 1 91.69 137 PHE B C 1
ATOM 2246 O O . PHE B 1 137 ? 2.373 -3.426 -14.422 1 91.69 137 PHE B O 1
ATOM 2253 N N . ALA B 1 138 ? 4.566 -3.693 -14.578 1 88.94 138 ALA B N 1
ATOM 2254 C CA . ALA B 1 138 ? 4.879 -2.693 -13.562 1 88.94 138 ALA B CA 1
ATOM 2255 C C . ALA B 1 138 ? 4.328 -1.324 -13.945 1 88.94 138 ALA B C 1
ATOM 2257 O O . ALA B 1 138 ? 3.707 -0.644 -13.133 1 88.94 138 ALA B O 1
ATOM 2258 N N . VAL B 1 139 ? 4.52 -0.942 -15.172 1 91.62 139 VAL B N 1
ATOM 2259 C CA . VAL B 1 139 ? 4.082 0.368 -15.641 1 91.62 139 VAL B CA 1
ATOM 2260 C C . VAL B 1 139 ? 2.555 0.425 -15.672 1 91.62 139 VAL B C 1
ATOM 2262 O O . VAL B 1 139 ? 1.955 1.397 -15.203 1 91.62 139 VAL B O 1
ATOM 2265 N N . THR B 1 140 ? 1.922 -0.589 -16.203 1 93.94 140 THR B N 1
ATOM 2266 C CA . THR B 1 140 ? 0.469 -0.6 -16.344 1 93.94 140 THR B CA 1
ATOM 2267 C C . THR B 1 140 ? -0.198 -0.554 -14.969 1 93.94 140 THR B C 1
ATOM 2269 O O . THR B 1 140 ? -1.128 0.224 -14.75 1 93.94 140 THR B O 1
ATOM 2272 N N . ARG B 1 141 ? 0.282 -1.384 -14.086 1 92.94 141 ARG B N 1
ATOM 2273 C CA . ARG B 1 141 ? -0.315 -1.426 -12.75 1 92.94 141 ARG B CA 1
ATOM 2274 C C . ARG B 1 141 ? -0.165 -0.084 -12.039 1 92.94 141 ARG B C 1
ATOM 2276 O O . ARG B 1 141 ? -1.112 0.407 -11.43 1 92.94 141 ARG B O 1
ATOM 2283 N N . ASN B 1 142 ? 1 0.492 -12.125 1 91.56 142 ASN B N 1
ATOM 2284 C CA . ASN B 1 142 ? 1.251 1.748 -11.422 1 91.56 142 ASN B CA 1
ATOM 2285 C C . ASN B 1 142 ? 0.47 2.902 -12.047 1 91.56 142 ASN B C 1
ATOM 2287 O O . ASN B 1 142 ? -0.023 3.779 -11.336 1 91.56 142 ASN B O 1
ATOM 2291 N N . VAL B 1 143 ? 0.377 2.936 -13.336 1 94.19 143 VAL B N 1
ATOM 2292 C CA . VAL B 1 143 ? -0.385 3.977 -14.023 1 94.19 143 VAL B CA 1
ATOM 2293 C C . VAL B 1 143 ? -1.864 3.854 -13.664 1 94.19 143 VAL B C 1
ATOM 2295 O O . VAL B 1 143 ? -2.514 4.848 -13.328 1 94.19 143 VAL B O 1
ATOM 2298 N N . LEU B 1 144 ? -2.408 2.68 -13.734 1 94.81 144 LEU B N 1
ATOM 2299 C CA . LEU B 1 144 ? -3.803 2.453 -13.375 1 94.81 144 LEU B CA 1
ATOM 2300 C C . LEU B 1 144 ? -4.047 2.793 -11.906 1 94.81 144 LEU B C 1
ATOM 2302 O O . LEU B 1 144 ? -5.055 3.416 -11.57 1 94.81 144 LEU B O 1
ATOM 2306 N N . SER B 1 145 ? -3.139 2.371 -11.094 1 93.5 145 SER B N 1
ATOM 2307 C CA . SER B 1 145 ? -3.258 2.646 -9.664 1 93.5 145 SER B CA 1
ATOM 2308 C C . SER B 1 145 ? -3.285 4.148 -9.391 1 93.5 145 SER B C 1
ATOM 2310 O O . SER B 1 145 ? -4.062 4.621 -8.562 1 93.5 145 SER B O 1
ATOM 2312 N N . PHE B 1 146 ? -2.393 4.883 -10.094 1 94.19 146 PHE B N 1
ATOM 2313 C CA . PHE B 1 146 ? -2.342 6.332 -9.93 1 94.19 146 PHE B CA 1
ATOM 2314 C C . PHE B 1 146 ? -3.656 6.973 -10.359 1 94.19 146 PHE B C 1
ATOM 2316 O O . PHE B 1 146 ? -4.199 7.824 -9.656 1 94.19 146 PHE B O 1
ATOM 2323 N N . LEU B 1 147 ? -4.148 6.594 -11.453 1 95.31 147 LEU B N 1
ATOM 2324 C CA . LEU B 1 147 ? -5.395 7.129 -11.984 1 95.31 147 LEU B CA 1
ATOM 2325 C C . LEU B 1 147 ? -6.555 6.84 -11.039 1 95.31 147 LEU B C 1
ATOM 2327 O O . LEU B 1 147 ? -7.352 7.73 -10.734 1 95.31 147 LEU B O 1
ATOM 2331 N N . PHE B 1 148 ? -6.625 5.656 -10.562 1 95.12 148 PHE B N 1
ATOM 2332 C CA . PHE B 1 148 ? -7.75 5.281 -9.711 1 95.12 148 PHE B CA 1
ATOM 2333 C C . PHE B 1 148 ? -7.605 5.883 -8.32 1 95.12 148 PHE B C 1
ATOM 2335 O O . PHE B 1 148 ? -8.602 6.109 -7.629 1 95.12 148 PHE B O 1
ATOM 2342 N N . ALA B 1 149 ? -6.336 6.121 -7.922 1 94.75 149 ALA B N 1
ATOM 2343 C CA . ALA B 1 149 ? -6.137 6.855 -6.676 1 94.75 149 ALA B CA 1
ATOM 2344 C C . ALA B 1 149 ? -6.77 8.242 -6.75 1 94.75 149 ALA B C 1
ATOM 2346 O O . ALA B 1 149 ? -7.383 8.703 -5.785 1 94.75 149 ALA B O 1
ATOM 2347 N N . ILE B 1 150 ? -6.617 8.898 -7.879 1 95.12 150 ILE B N 1
ATOM 2348 C CA . ILE B 1 150 ? -7.207 10.211 -8.086 1 95.12 150 ILE B CA 1
ATOM 2349 C C . ILE B 1 150 ? -8.727 10.102 -8.078 1 95.12 150 ILE B C 1
ATOM 2351 O O . ILE B 1 150 ? -9.414 10.938 -7.484 1 95.12 150 ILE B O 1
ATOM 2355 N N . VAL B 1 151 ? -9.266 9.102 -8.688 1 96.31 151 VAL B N 1
ATOM 2356 C CA . VAL B 1 151 ? -10.703 8.891 -8.734 1 96.31 151 VAL B CA 1
ATOM 2357 C C . VAL B 1 151 ? -11.242 8.68 -7.32 1 96.31 151 VAL B C 1
ATOM 2359 O O . VAL B 1 151 ? -12.266 9.266 -6.945 1 96.31 151 VAL B O 1
ATOM 2362 N N . ILE B 1 152 ? -10.586 7.879 -6.578 1 95 152 ILE B N 1
ATOM 2363 C CA . ILE B 1 152 ? -10.992 7.625 -5.199 1 95 152 ILE B CA 1
ATOM 2364 C C . ILE B 1 152 ? -10.977 8.93 -4.406 1 95 152 ILE B C 1
ATOM 2366 O O . ILE B 1 152 ? -11.891 9.203 -3.635 1 95 152 ILE B O 1
ATOM 2370 N N . ALA B 1 153 ? -9.859 9.703 -4.602 1 95.31 153 ALA B N 1
ATOM 2371 C CA . ALA B 1 153 ? -9.742 10.984 -3.906 1 95.31 153 ALA B CA 1
ATOM 2372 C C . ALA B 1 153 ? -10.914 11.898 -4.242 1 95.31 153 ALA B C 1
ATOM 2374 O O . ALA B 1 153 ? -11.484 12.539 -3.357 1 95.31 153 ALA B O 1
ATOM 2375 N N . ILE B 1 154 ? -11.336 12.008 -5.477 1 95 154 ILE B N 1
ATOM 2376 C CA . ILE B 1 154 ? -12.43 12.859 -5.926 1 95 154 ILE B CA 1
ATOM 2377 C C . ILE B 1 154 ? -13.75 12.359 -5.34 1 95 154 ILE B C 1
ATOM 2379 O O . ILE B 1 154 ? -14.539 13.141 -4.816 1 95 154 ILE B O 1
ATOM 2383 N N . ILE B 1 155 ? -13.984 11.07 -5.406 1 95.5 155 ILE B N 1
ATOM 2384 C CA . ILE B 1 155 ? -15.211 10.477 -4.887 1 95.5 155 ILE B CA 1
ATOM 2385 C C . ILE B 1 155 ? -15.32 10.75 -3.387 1 95.5 155 ILE B C 1
ATOM 2387 O O . ILE B 1 155 ? -16.375 11.164 -2.9 1 95.5 155 ILE B O 1
ATOM 2391 N N . MET B 1 156 ? -14.227 10.57 -2.752 1 93.94 156 MET B N 1
ATOM 2392 C CA . MET B 1 156 ? -14.234 10.766 -1.305 1 93.94 156 MET B CA 1
ATOM 2393 C C . MET B 1 156 ? -14.367 12.242 -0.95 1 93.94 156 MET B C 1
ATOM 2395 O O . MET B 1 156 ? -14.945 12.586 0.083 1 93.94 156 MET B O 1
ATOM 2399 N N . GLY B 1 157 ? -13.734 13.094 -1.717 1 90.75 157 GLY B N 1
ATOM 2400 C CA . GLY B 1 157 ? -13.93 14.516 -1.527 1 90.75 157 GLY B C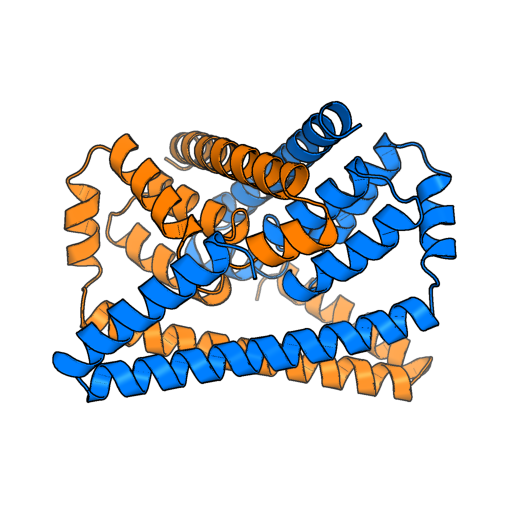A 1
ATOM 2401 C C . GLY B 1 157 ? -15.391 14.938 -1.595 1 90.75 157 GLY B C 1
ATOM 2402 O O . GLY B 1 157 ? -15.82 15.828 -0.854 1 90.75 157 GLY B O 1
ATOM 2403 N N . VAL B 1 158 ? -16.172 14.234 -2.408 1 89.5 158 VAL B N 1
ATOM 2404 C CA . VAL B 1 158 ? -17.578 14.555 -2.588 1 89.5 158 VAL B CA 1
ATOM 2405 C C . VAL B 1 158 ? -18.406 13.922 -1.468 1 89.5 158 VAL B C 1
ATOM 2407 O O . VAL B 1 158 ? -19.344 14.531 -0.95 1 89.5 158 VAL B O 1
ATOM 2410 N N . ILE B 1 159 ? -17.984 12.672 -1.069 1 89.12 159 ILE B N 1
ATOM 2411 C CA . ILE B 1 159 ? -18.75 11.914 -0.09 1 89.12 159 ILE B CA 1
ATOM 2412 C C . ILE B 1 159 ? -18.484 12.461 1.311 1 89.12 159 ILE B C 1
ATOM 2414 O O . ILE B 1 159 ? -19.406 12.547 2.133 1 89.12 159 ILE B O 1
ATOM 2418 N N . LEU B 1 160 ? -17.234 12.672 1.61 1 82.88 160 LEU B N 1
ATOM 2419 C CA . LEU B 1 160 ? -16.844 13.047 2.967 1 82.88 160 LEU B CA 1
ATOM 2420 C C . LEU B 1 160 ? -16.844 14.57 3.129 1 82.88 160 LEU B C 1
ATOM 2422 O O . LEU B 1 160 ? -16.469 15.078 4.184 1 82.88 160 LEU B O 1
ATOM 2426 N N . LYS B 1 161 ? -17.344 15.375 2.324 1 66.44 161 LYS B N 1
ATOM 2427 C CA . LYS B 1 161 ? -17.547 16.812 2.492 1 66.44 161 LYS B CA 1
ATOM 2428 C C . LYS B 1 161 ? -18.484 17.094 3.662 1 66.44 161 LYS B C 1
ATOM 2430 O O . LYS B 1 161 ? -19.406 16.328 3.928 1 66.44 161 LYS B O 1
#

Secondary structure (DSSP, 8-state):
--HHHHHHHHHHHHHHHHHHHH-HHHHHHHHHHHHHHHHHHHHHHHHHHHHHHHHHHHS-HHHHHHHHHTS-HHHHHHHHHHHHHH----HHHHHHHHHHHIIIII-HHHHHHHHHHHHH--TTTHHHHHHHH-HHHHHHHHHHHHHHHHHHHHHHHHH--/--HHHHHHHHHHHHHHHHHHHH-HHHHHHHHHHHHHHHHHHHHHHHHHHHHHHHHHHHS-HHHHHHHHHTS-HHHHHHHHHHHHHH----HHHHHHHHHHHHHTTS-HHHHHHHHHHHHH--TTTHHHHHHHH-HHHHHHHHHHHHHHHHHHHHHHHHH--

Nearest PDB structures (foldseek):
  1yvi-assembly1_A  TM=1.844E-01  e=4.030E+00  Oryza sativa
  1yvi-assembly1_A  TM=1.844E-01  e=4.729E+00  Oryza sativa

InterPro domains:
  IPR005524 Predicted permease DUF318 [PF03773] (45-160)

Solvent-accessible surface area (backbone atoms only — not comparable to full-atom values): 15744 Å² total; per-residue (Å²): 129,55,68,66,58,51,48,52,49,49,50,51,50,48,50,45,50,52,36,35,72,72,36,47,68,60,32,52,51,48,48,49,48,48,46,50,51,45,48,50,46,47,50,46,41,50,47,28,54,50,47,48,50,48,46,41,66,75,52,38,46,62,55,54,14,49,60,40,51,72,38,55,67,67,56,32,21,52,50,28,24,54,48,16,25,67,46,89,63,54,66,79,36,45,46,54,53,42,32,53,29,38,72,48,50,45,35,62,30,23,44,40,9,17,53,40,12,37,41,51,20,42,64,81,49,37,63,55,35,26,70,51,64,30,60,68,50,34,51,52,51,37,53,52,37,46,53,49,23,49,50,50,12,53,51,45,38,66,69,71,100,131,54,69,63,57,50,46,50,48,50,49,51,49,47,51,43,49,53,34,34,70,72,35,49,68,59,28,52,52,48,46,50,46,47,47,49,50,45,47,49,45,47,50,46,42,51,47,30,54,50,46,47,50,48,45,40,66,74,52,38,49,60,55,54,15,48,60,38,52,72,39,54,66,66,57,34,21,52,51,28,24,54,48,15,24,68,44,90,63,54,64,79,36,44,46,55,54,43,29,54,29,38,72,50,49,46,36,62,29,22,44,40,10,18,54,41,12,37,42,50,20,42,64,82,49,38,63,55,37,26,72,52,63,29,60,68,50,34,51,51,54,37,53,51,39,45,54,49,21,48,49,50,13,53,52,42,38,67,68,70,100

Sequence (322 aa):
MDIFTIAIWVLTVGLLIFSFIKNKRKTKDALKRAFFMGRGMALSIFAVIFAIGIILAVLPPDKISEIIGKQNLFVATIAAAVFGTITLIPAFIAFPLIGTLAGAGVGIMPSVAFLTTLTMVGVATFPLEKKEFGTKFAVTRNVLSFLFAIVIAIIMGVILKMDIFTIAIWVLTVGLLIFSFIKNKRKTKDALKRAFFMGRGMALSIFAVIFAIGIILAVLPPDKISEIIGKQNLFVATIAAAVFGTITLIPAFIAFPLIGTLAGAGVGIMPSVAFLTTLTMVGVATFPLEKKEFGTKFAVTRNVLSFLFAIVIAIIMGVILK

Foldseek 3Di:
DDPVVVVVVVVVVVVLVVCCVVPVVVSVVVVVVVVVVVVVVVVLLVVLVVVLVVCCVVQPLLNVLVVLVVDDLLVLQLVLLVCLQEDQRDLSSLVVSLVVSCVNHNPQLSSQSNSQNNVQHYPPCLVVCCVPPNNVRSVVSNVVSNVVSNVVSVVCSVVVD/DDPVVVVVVCVVVVVLVVCCVVPVVVSVVVVVVVVVVVVVVVVLLVVLVVVLVVCCVVQPLLNVLVVLVVDDLLVLQLVLLVCLQEDQRDLSSLVVSLVVSCVNHNPQLSSQSNSQNNVQHYPPCLVVCCVVPNNVRSVVSNVVSNVVSNVVSVVCSVVVD

Organism: NCBI:txid1812858